Protein AF-A0A1I6HJ28-F1 (afdb_monomer)

Radius of gyration: 23.09 Å; Cα contacts (8 Å, |Δi|>4): 835; chains: 1; bounding box: 60×38×89 Å

InterPro domains:
  IPR000209 Peptidase S8/S53 domain [PF00082] (4-120)
  IPR000209 Peptidase S8/S53 domain [PF00082] (253-333)
  IPR015500 Peptidase S8, subtilisin-related [PR00723] (108-121)
  IPR015500 Peptidase S8, subtilisin-related [PR00723] (315-331)
  IPR023828 Peptidase S8, subtilisin, Ser-active site [PS00138] (316-326)
  IPR034045 CspA-like domain [cd07478] (4-335)
  IPR036852 Peptidase S8/S53 domain superfamily [G3DSA:3.40.50.200] (2-343)
  IPR036852 Peptidase S8/S53 domain superfamily [SSF52743] (4-334)
  IPR050131 Subtilisin-like serine protease [PTHR43806] (4-332)

Organism: NCBI:txid37658

Solvent-accessible surface area (backbone atoms only — not comparable to full-atom values): 18268 Å² total; per-residue (Å²): 109,67,63,59,41,25,32,48,17,38,16,30,20,64,12,73,96,50,84,47,77,56,44,17,65,26,43,84,55,86,84,89,86,79,87,75,53,69,96,56,88,84,60,75,57,54,70,66,57,54,52,52,46,51,51,51,50,53,53,50,26,60,74,68,73,43,76,40,54,41,68,38,66,60,60,35,48,84,70,77,47,48,53,38,50,73,67,21,46,50,49,39,56,52,42,72,46,79,65,41,46,44,24,20,10,9,26,65,41,23,65,56,25,41,29,33,63,53,64,47,40,73,88,45,71,32,79,47,48,29,35,38,31,78,80,36,54,63,48,51,40,42,37,37,31,53,59,83,39,39,58,34,40,32,46,29,43,59,89,69,43,62,65,52,84,44,66,96,56,90,57,84,44,79,41,76,41,80,50,21,32,36,41,36,38,61,50,71,61,48,102,61,34,68,50,20,43,37,37,39,37,44,36,37,30,90,93,44,78,30,34,68,48,40,55,31,35,43,35,40,41,52,72,46,57,82,78,27,51,36,39,35,32,36,71,48,87,85,75,63,56,92,64,39,25,38,76,71,44,39,54,54,53,25,46,12,41,56,31,40,18,80,64,42,48,11,16,15,18,22,27,75,88,74,77,41,75,34,66,37,25,13,25,26,39,28,70,75,62,50,84,35,47,73,46,68,32,58,10,52,68,44,67,20,34,31,65,94,58,66,69,43,68,46,67,36,11,43,52,6,17,19,45,55,22,12,49,49,41,51,51,47,56,55,60,62,50,65,73,71,73,79,84,72,94,71,88,80,135

Secondary structure (DSSP, 8-state):
-HHHHHHHHHHH---GGGTTTT--SSTTS-------S-SSTTPPPPHHHHHHHHHHHHHHHHHTT--EEEEE---BS-S-SSS-SHHHHHHHHHTTSSSEEEEEE--S-TTTT-EEEEE--SSS-EEEEEEE-TT---EEEEEEEETT-EEEEEEE-TTS-B---B---SSEEEEEETTEEEEEEEPPPBTTB-EEEEEEEEEE-TT-SSPPPEEEEEEEEEEE-SS-EEEEEPPPTTSS-TT-EESS--SSS-PPBTTT-TTSEEEEEEETTTTEEPTTS-----TT-----SEEEE-SSEEEE-TTSSEEEE-SHHHHHHHHHHHHHHHHHHHHHTTSSSS------

Sequence (349 aa):
MKYGTHVAGIAAGNGRSSDGVYRGVAPKSDLLIVKLGSSISGSFPKTTQLMSAIDYAIRTAAWLNQPLAINISFGNNYGAHANNSLLEQYINDVSNIWKTSICIGSGNNGSLGYHASGIVNKNTNTIV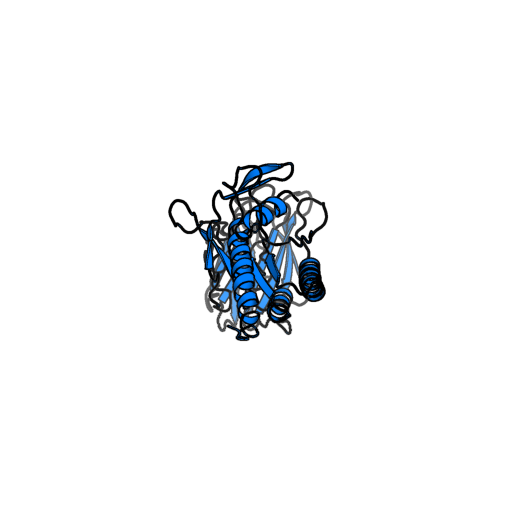EFSVSEAEANLNLQIWKNFFDDFDIIVRAPGLTRSGTITKVAGKQQFIIEGTELLIYYGEPTPYSVDQEIYIEFIPSGANRYIASGVWVLEFIPKDIVVGNYDIWFPTSGVLNSSTRFLRPSVETTLTIPSTAAKAITVGAYNGRNDSLAVFSGRGYTKNGMVKPDIVAPGVEIMSTSSGGGYTMKSGTSMATPFVTGAAALLMEWGDGVFLMTSGDSASK

pLDDT: mean 91.26, std 12.85, range [33.38, 98.81]

Structure (mmCIF, N/CA/C/O backbone):
data_AF-A0A1I6HJ28-F1
#
_entry.id   AF-A0A1I6HJ28-F1
#
loop_
_atom_site.group_PDB
_atom_site.id
_atom_site.type_symbol
_atom_site.label_atom_id
_atom_site.label_alt_id
_atom_site.label_comp_id
_atom_site.label_asym_id
_atom_site.label_entity_id
_atom_site.label_seq_id
_atom_site.pdbx_PDB_ins_code
_atom_site.Cartn_x
_atom_site.Cartn_y
_atom_site.Cartn_z
_atom_site.occupancy
_atom_site.B_iso_or_equiv
_atom_site.auth_seq_id
_atom_site.auth_comp_id
_atom_site.auth_asym_id
_atom_site.auth_atom_id
_atom_site.pdbx_PDB_model_num
ATOM 1 N N . MET A 1 1 ? 14.883 12.857 -4.720 1.00 53.59 1 MET A N 1
ATOM 2 C CA . MET A 1 1 ? 15.665 12.289 -5.846 1.00 53.59 1 MET A CA 1
ATOM 3 C C . MET A 1 1 ? 16.477 11.045 -5.480 1.00 53.59 1 MET A C 1
ATOM 5 O O . MET A 1 1 ? 16.602 10.196 -6.344 1.00 53.59 1 MET A O 1
ATOM 9 N N . LYS A 1 2 ? 16.946 10.855 -4.231 1.00 69.56 2 LYS A N 1
ATOM 10 C CA . LYS A 1 2 ? 17.763 9.681 -3.835 1.00 69.56 2 LYS A CA 1
ATOM 11 C C . LYS A 1 2 ? 17.139 8.298 -4.122 1.00 69.56 2 LYS A C 1
ATOM 13 O O . LYS A 1 2 ? 17.878 7.342 -4.309 1.00 69.56 2 LYS A O 1
ATOM 18 N N . TYR A 1 3 ? 15.808 8.188 -4.135 1.00 83.62 3 TYR A N 1
ATOM 19 C CA . TYR A 1 3 ? 15.101 6.922 -4.372 1.00 83.62 3 TYR A CA 1
ATOM 20 C C . TYR A 1 3 ? 14.905 6.617 -5.866 1.00 83.62 3 TYR A C 1
ATOM 22 O O . TYR A 1 3 ? 15.207 5.518 -6.313 1.00 83.62 3 TYR A O 1
ATOM 30 N N . GLY A 1 4 ? 14.479 7.615 -6.652 1.00 91.50 4 GLY A N 1
ATOM 31 C CA . GLY A 1 4 ? 14.201 7.453 -8.084 1.00 91.50 4 GLY A CA 1
ATOM 32 C C . GLY A 1 4 ? 15.433 7.118 -8.928 1.00 91.50 4 GLY A C 1
ATOM 33 O O . GLY A 1 4 ? 15.317 6.331 -9.857 1.00 91.50 4 GLY A O 1
ATOM 34 N N . THR A 1 5 ? 16.616 7.643 -8.580 1.00 95.12 5 THR A N 1
ATOM 35 C CA . THR A 1 5 ? 17.870 7.289 -9.273 1.00 95.12 5 THR A CA 1
ATOM 36 C C . THR A 1 5 ? 18.146 5.789 -9.193 1.00 95.12 5 THR A C 1
ATOM 38 O O . THR A 1 5 ? 18.386 5.168 -10.221 1.00 95.12 5 THR A O 1
ATOM 41 N N . HIS A 1 6 ? 18.028 5.206 -7.996 1.00 96.75 6 HIS A N 1
ATOM 42 C CA . HIS A 1 6 ? 18.274 3.780 -7.761 1.00 96.75 6 HIS A CA 1
ATOM 43 C C . HIS A 1 6 ? 17.289 2.897 -8.533 1.00 96.75 6 HIS A C 1
ATOM 45 O O . HIS A 1 6 ? 17.708 1.969 -9.220 1.00 96.75 6 HIS A O 1
ATOM 51 N N . VAL A 1 7 ? 16.000 3.255 -8.510 1.00 97.38 7 VAL A N 1
ATOM 52 C CA . VAL A 1 7 ? 14.939 2.579 -9.277 1.00 97.38 7 VAL A CA 1
ATOM 53 C C . VAL A 1 7 ? 15.220 2.626 -10.783 1.00 97.38 7 VAL A C 1
ATOM 55 O O . VAL A 1 7 ? 15.213 1.587 -11.439 1.00 97.38 7 VAL A O 1
ATOM 58 N N . ALA A 1 8 ? 15.530 3.806 -11.329 1.00 97.25 8 ALA A N 1
ATOM 59 C CA . ALA A 1 8 ? 15.840 3.967 -12.750 1.00 97.25 8 ALA A CA 1
ATOM 60 C C . ALA A 1 8 ? 17.092 3.179 -13.168 1.00 97.25 8 ALA A C 1
ATOM 62 O O . ALA A 1 8 ? 17.135 2.625 -14.262 1.00 97.25 8 ALA A O 1
ATOM 63 N N . GLY A 1 9 ? 18.095 3.082 -12.288 1.00 97.69 9 GLY A N 1
ATOM 64 C CA . GLY A 1 9 ? 19.289 2.275 -12.528 1.00 97.69 9 GLY A CA 1
ATOM 65 C C . GLY A 1 9 ? 18.997 0.779 -12.672 1.00 97.69 9 GLY A C 1
ATOM 66 O O . GLY A 1 9 ? 19.581 0.148 -13.547 1.00 97.69 9 GLY A O 1
ATOM 67 N N . ILE A 1 10 ? 18.061 0.230 -11.886 1.00 98.44 10 ILE A N 1
ATOM 68 C CA . ILE A 1 10 ? 17.663 -1.186 -11.986 1.00 98.44 10 ILE A CA 1
ATOM 69 C C . ILE A 1 10 ? 16.959 -1.436 -13.322 1.00 98.44 10 ILE A C 1
ATOM 71 O O . ILE A 1 10 ? 17.253 -2.413 -14.006 1.00 98.44 10 ILE A O 1
ATOM 75 N N . ALA A 1 11 ? 16.057 -0.534 -13.714 1.00 98.38 11 ALA A N 1
ATOM 76 C CA . ALA A 1 11 ? 15.313 -0.677 -14.958 1.00 98.38 11 ALA A CA 1
ATOM 77 C C . ALA A 1 11 ? 16.209 -0.497 -16.193 1.00 98.38 11 ALA A C 1
ATOM 79 O O . ALA A 1 11 ? 16.148 -1.327 -17.090 1.00 98.38 11 ALA A O 1
ATOM 80 N N . ALA A 1 12 ? 17.048 0.546 -16.238 1.00 98.12 12 ALA A N 1
ATOM 81 C CA . ALA A 1 12 ? 17.689 1.003 -17.479 1.00 98.12 12 ALA A CA 1
ATOM 82 C C . ALA A 1 12 ? 19.132 1.526 -17.321 1.00 98.12 12 ALA A C 1
ATOM 84 O O . ALA A 1 12 ? 19.670 2.187 -18.210 1.00 98.12 12 ALA A O 1
ATOM 85 N N . GLY A 1 13 ? 19.803 1.273 -16.195 1.00 97.31 13 GLY A N 1
ATOM 86 C CA . GLY A 1 13 ? 21.184 1.714 -16.000 1.00 97.31 13 GLY A CA 1
ATOM 87 C C . GLY A 1 13 ? 22.145 1.078 -17.013 1.00 97.31 13 GLY A C 1
ATOM 88 O O . GLY A 1 13 ? 22.243 -0.140 -17.106 1.00 97.31 13 GLY A O 1
ATOM 89 N N . ASN A 1 14 ? 22.938 1.875 -17.731 1.00 96.06 14 ASN A N 1
ATOM 90 C CA . ASN A 1 14 ? 23.881 1.340 -18.727 1.00 96.06 14 ASN A CA 1
ATOM 91 C C . ASN A 1 14 ? 25.087 0.575 -18.125 1.00 96.06 14 ASN A C 1
ATOM 93 O O . ASN A 1 14 ? 25.828 -0.088 -18.851 1.00 96.06 14 ASN A O 1
ATOM 97 N N . GLY A 1 15 ? 25.302 0.662 -16.807 1.00 95.88 15 GLY A N 1
ATOM 98 C CA . GLY A 1 15 ? 26.364 -0.050 -16.089 1.00 95.88 15 GLY A CA 1
ATOM 99 C C . GLY A 1 15 ? 27.780 0.517 -16.273 1.00 95.88 15 GLY A C 1
ATOM 100 O O . GLY A 1 15 ? 28.729 -0.095 -15.790 1.00 95.88 15 GLY A O 1
ATOM 101 N N . ARG A 1 16 ? 27.953 1.673 -16.933 1.00 94.88 16 ARG A N 1
ATOM 102 C CA . ARG A 1 16 ? 29.275 2.206 -17.330 1.00 94.88 16 ARG A CA 1
ATOM 103 C C . ARG A 1 16 ? 30.250 2.395 -16.165 1.00 94.88 16 ARG A C 1
ATOM 105 O O . ARG A 1 16 ? 31.432 2.141 -16.326 1.00 94.88 16 ARG A O 1
ATOM 112 N N . SER A 1 17 ? 29.772 2.822 -14.998 1.00 93.25 17 SER A N 1
ATOM 113 C CA . SER A 1 17 ? 30.616 3.051 -13.812 1.00 93.25 17 SER A CA 1
ATOM 114 C C . SER A 1 17 ? 31.009 1.770 -13.065 1.00 93.25 17 SER A C 1
ATOM 116 O O . SER A 1 17 ? 31.610 1.856 -12.000 1.00 93.25 17 SER A O 1
ATOM 118 N N . SER A 1 18 ? 30.626 0.600 -13.578 1.00 94.75 18 SER A N 1
ATOM 119 C CA . SER A 1 18 ? 30.931 -0.716 -13.000 1.00 94.75 18 SER A CA 1
ATOM 120 C C . SER A 1 18 ? 31.394 -1.717 -14.060 1.00 94.75 18 SER A C 1
ATOM 122 O O . SER A 1 18 ? 31.224 -2.915 -13.869 1.00 94.75 18 SER A O 1
ATOM 124 N N . ASP A 1 19 ? 31.871 -1.241 -15.216 1.00 94.38 19 ASP A N 1
ATOM 125 C CA . ASP A 1 19 ? 32.252 -2.084 -16.360 1.00 94.38 19 ASP A CA 1
ATOM 126 C C . ASP A 1 19 ? 31.161 -3.094 -16.774 1.00 94.38 19 ASP A C 1
ATOM 128 O O . ASP A 1 19 ? 31.424 -4.189 -17.263 1.00 94.38 19 ASP A O 1
ATOM 132 N N . GLY A 1 20 ? 29.893 -2.709 -16.589 1.00 93.56 20 GLY A N 1
ATOM 133 C CA . GLY A 1 20 ? 28.726 -3.521 -16.928 1.00 93.56 20 GLY A CA 1
ATOM 134 C C . GLY A 1 20 ? 28.236 -4.474 -15.835 1.00 93.56 20 GLY A C 1
ATOM 135 O O . GLY A 1 20 ? 27.190 -5.081 -16.044 1.00 93.56 20 GLY A O 1
ATOM 136 N N . VAL A 1 21 ? 28.907 -4.573 -14.681 1.00 95.75 21 VAL A N 1
ATOM 137 C CA . VAL A 1 21 ? 28.509 -5.468 -13.574 1.00 95.75 21 VAL A CA 1
ATOM 138 C C . VAL A 1 21 ? 27.118 -5.122 -13.031 1.00 95.75 21 VAL A C 1
ATOM 140 O O . VAL A 1 21 ? 26.288 -6.005 -12.844 1.00 95.75 21 VAL A O 1
ATOM 143 N N . TYR A 1 22 ? 26.834 -3.836 -12.815 1.00 96.06 22 TYR A N 1
ATOM 144 C CA . TYR A 1 22 ? 25.550 -3.351 -12.289 1.00 96.06 22 TYR A CA 1
ATOM 145 C C . TYR A 1 22 ? 24.709 -2.692 -13.387 1.00 96.06 22 TYR A C 1
ATOM 147 O O . TYR A 1 22 ? 24.247 -1.552 -13.259 1.00 96.06 22 TYR A O 1
ATOM 155 N N . ARG A 1 23 ? 24.587 -3.384 -14.520 1.00 97.50 23 ARG A N 1
ATOM 156 C CA . ARG A 1 23 ? 23.730 -2.979 -15.635 1.00 97.50 23 ARG A CA 1
ATOM 157 C C . ARG A 1 23 ? 22.261 -3.265 -15.297 1.00 97.50 23 ARG A C 1
ATOM 159 O O . ARG A 1 23 ? 21.946 -4.314 -14.747 1.00 97.50 23 ARG A O 1
ATOM 166 N N . GLY A 1 24 ? 21.382 -2.325 -15.629 1.00 97.94 24 GLY A N 1
ATOM 167 C CA . GLY A 1 24 ? 19.937 -2.493 -15.528 1.00 97.94 24 GLY A CA 1
ATOM 168 C C . GLY A 1 24 ? 19.389 -3.443 -16.591 1.00 97.94 24 GLY A C 1
ATOM 169 O O . GLY A 1 24 ? 20.101 -3.843 -17.513 1.00 97.94 24 GLY A O 1
ATOM 170 N N . VAL A 1 25 ? 18.111 -3.793 -16.469 1.00 98.38 25 VAL A N 1
ATOM 171 C CA . VAL A 1 25 ? 17.467 -4.813 -17.313 1.00 98.38 25 VAL A CA 1
ATOM 172 C C . VAL A 1 25 ? 17.356 -4.377 -18.779 1.00 98.38 25 VAL A C 1
ATOM 174 O O . VAL A 1 25 ? 17.725 -5.137 -19.669 1.00 98.38 25 VAL A O 1
ATOM 177 N N . ALA A 1 26 ? 16.917 -3.145 -19.035 1.00 98.12 26 ALA A N 1
ATOM 178 C CA . ALA A 1 26 ? 16.766 -2.538 -20.358 1.00 98.12 26 ALA A CA 1
ATOM 179 C C . ALA A 1 26 ? 17.769 -1.376 -20.543 1.00 98.12 26 ALA A C 1
ATOM 181 O O . ALA A 1 26 ? 17.396 -0.209 -20.603 1.00 98.12 26 ALA A O 1
ATOM 182 N N . PRO A 1 27 ? 19.081 -1.647 -20.634 1.00 97.56 27 PRO A N 1
ATOM 183 C CA . PRO A 1 27 ? 20.145 -0.633 -20.562 1.00 97.56 27 PRO A CA 1
ATOM 184 C C . PRO A 1 27 ? 20.183 0.354 -21.740 1.00 97.56 27 PRO A C 1
ATOM 186 O O . PRO A 1 27 ? 20.959 1.309 -21.707 1.00 97.56 27 PRO A O 1
ATOM 189 N N . LYS A 1 28 ? 19.421 0.077 -22.804 1.00 96.50 28 LYS A N 1
ATOM 190 C CA . LYS A 1 28 ? 19.315 0.902 -24.013 1.00 96.50 28 LYS A CA 1
ATOM 191 C C . LYS A 1 28 ? 17.974 1.637 -24.121 1.00 96.50 28 LYS A C 1
ATOM 193 O O . LYS A 1 28 ? 17.783 2.347 -25.099 1.00 96.50 28 LYS A O 1
ATOM 198 N N . SER A 1 29 ? 17.055 1.460 -23.168 1.00 96.94 29 SER A N 1
ATOM 199 C CA . SER A 1 29 ? 15.769 2.158 -23.201 1.00 96.94 29 SER A CA 1
ATOM 200 C C . SER A 1 29 ? 15.933 3.632 -22.838 1.00 96.94 29 SER A C 1
ATOM 202 O O . SER A 1 29 ? 16.677 3.963 -21.909 1.00 96.94 29 SER A O 1
ATOM 204 N N . ASP A 1 30 ? 15.162 4.496 -23.489 1.00 97.06 30 ASP A N 1
ATOM 205 C CA . ASP A 1 30 ? 15.000 5.881 -23.058 1.00 97.06 30 ASP A CA 1
ATOM 206 C C . ASP A 1 30 ? 14.294 5.957 -21.692 1.00 97.06 30 ASP A C 1
ATOM 208 O O . ASP A 1 30 ? 13.491 5.096 -21.326 1.00 97.06 30 ASP A O 1
ATOM 212 N N . LEU A 1 31 ? 14.590 7.004 -20.916 1.00 97.00 31 LEU A N 1
ATOM 213 C CA . LEU A 1 31 ? 13.996 7.233 -19.597 1.00 97.00 31 LEU A CA 1
ATOM 214 C C . LEU A 1 31 ? 13.124 8.491 -19.597 1.00 97.00 31 LEU A C 1
ATOM 216 O O . LEU A 1 31 ? 13.627 9.601 -19.765 1.00 97.00 31 LEU A O 1
ATOM 220 N N . LEU A 1 32 ? 11.838 8.328 -19.280 1.00 97.25 32 LEU A N 1
ATOM 221 C CA . LEU A 1 32 ? 10.928 9.427 -18.955 1.00 97.25 32 LEU A CA 1
ATOM 222 C C . LEU A 1 32 ? 10.732 9.508 -17.433 1.00 97.25 32 LEU A C 1
ATOM 224 O O . LEU A 1 32 ? 10.122 8.630 -16.826 1.00 97.25 32 LEU A O 1
ATOM 228 N N . ILE A 1 33 ? 11.257 10.560 -16.797 1.00 95.69 33 ILE A N 1
ATOM 229 C CA . ILE A 1 33 ? 11.227 10.723 -15.335 1.00 95.69 33 ILE A CA 1
ATOM 230 C C . ILE A 1 33 ? 10.221 11.799 -14.934 1.00 95.69 33 ILE A C 1
ATOM 232 O O . ILE A 1 33 ? 10.415 12.978 -15.223 1.00 95.69 33 ILE A O 1
ATOM 236 N N . VAL A 1 34 ? 9.198 11.411 -14.169 1.00 94.00 34 VAL A N 1
ATOM 237 C CA . VAL A 1 34 ? 8.230 12.343 -13.575 1.00 94.00 34 VAL A CA 1
ATOM 238 C C . VAL A 1 34 ? 8.440 12.408 -12.063 1.00 94.00 34 VAL A C 1
ATOM 240 O O . VAL A 1 34 ? 8.298 11.416 -11.350 1.00 94.00 34 VAL A O 1
ATOM 243 N N . LYS A 1 35 ? 8.807 13.586 -11.547 1.00 90.25 35 LYS A N 1
ATOM 244 C CA . LYS A 1 35 ? 8.994 13.807 -10.106 1.00 90.25 35 LYS A CA 1
ATOM 245 C C . LYS A 1 35 ? 7.659 14.182 -9.459 1.00 90.25 35 LYS A C 1
ATOM 247 O O . LYS A 1 35 ? 7.087 15.213 -9.795 1.00 90.25 35 LYS A O 1
ATOM 252 N N . LEU A 1 36 ? 7.221 13.389 -8.483 1.00 85.12 36 LEU A N 1
ATOM 253 C CA . LEU A 1 36 ? 6.009 13.645 -7.698 1.00 85.12 36 LEU A CA 1
ATOM 254 C C . LEU A 1 36 ? 6.328 14.268 -6.328 1.00 85.12 36 LEU A C 1
ATOM 256 O O . LEU A 1 36 ? 7.435 14.097 -5.811 1.00 85.12 36 LEU A O 1
ATOM 260 N N . GLY A 1 37 ? 5.339 14.943 -5.729 1.00 73.12 37 GLY A N 1
ATOM 261 C CA . GLY A 1 37 ? 5.432 15.554 -4.397 1.00 73.12 37 GLY A CA 1
ATOM 262 C C . GLY A 1 37 ? 6.215 16.875 -4.341 1.00 73.12 37 GLY A C 1
ATOM 263 O O . GLY A 1 37 ? 6.920 17.258 -5.278 1.00 73.12 37 GLY A O 1
ATOM 264 N N . SER A 1 38 ? 6.085 17.595 -3.222 1.00 58.78 38 SER A N 1
ATOM 265 C CA . SER A 1 38 ? 6.914 18.768 -2.920 1.00 58.78 38 SER A CA 1
ATOM 266 C C . SER A 1 38 ? 8.239 18.336 -2.274 1.00 58.78 38 SER A C 1
ATOM 268 O O . SER A 1 38 ? 8.370 17.235 -1.748 1.00 58.78 38 SER A O 1
ATOM 270 N N . SER A 1 39 ? 9.257 19.198 -2.303 1.00 48.16 39 SER A N 1
ATOM 271 C CA . SER A 1 39 ? 10.568 18.943 -1.675 1.00 48.16 39 SER A CA 1
ATOM 272 C C . SER A 1 39 ? 10.526 18.886 -0.135 1.00 48.16 39 SER A C 1
ATOM 274 O O . SER A 1 39 ? 11.582 18.794 0.488 1.00 48.16 39 SER A O 1
ATOM 276 N N . ILE A 1 40 ? 9.341 18.983 0.475 1.00 44.09 40 ILE A N 1
ATOM 277 C CA . ILE A 1 40 ? 9.147 18.991 1.924 1.00 44.09 40 ILE A CA 1
ATOM 278 C C . ILE A 1 40 ? 9.173 17.540 2.413 1.00 44.09 40 ILE A C 1
ATOM 280 O O . ILE A 1 40 ? 8.408 16.692 1.953 1.00 44.09 40 ILE A O 1
ATOM 284 N N . SER A 1 41 ? 10.096 17.248 3.327 1.00 45.47 41 SER A N 1
ATOM 285 C CA . SER A 1 41 ? 10.282 15.929 3.930 1.00 45.47 41 SER A CA 1
ATOM 286 C C . SER A 1 41 ? 8.979 15.402 4.538 1.00 45.47 41 SER A C 1
ATOM 288 O O . SER A 1 41 ? 8.385 16.071 5.378 1.00 45.47 41 SER A O 1
ATOM 290 N N . GLY A 1 42 ? 8.563 14.198 4.138 1.00 49.38 42 GLY A N 1
ATOM 291 C CA . GLY A 1 42 ? 7.450 13.469 4.759 1.00 49.38 42 GLY A CA 1
ATOM 292 C C . GLY A 1 42 ? 6.082 13.620 4.086 1.00 49.38 42 GLY A C 1
ATOM 293 O O . GLY A 1 42 ? 5.147 12.940 4.493 1.00 49.38 42 GLY A O 1
ATOM 294 N N . SER A 1 43 ? 5.934 14.448 3.043 1.00 53.75 43 SER A N 1
ATOM 295 C CA . SER A 1 43 ? 4.662 14.541 2.311 1.00 53.75 43 SER A CA 1
ATOM 296 C C . SER A 1 43 ? 4.562 13.458 1.232 1.00 53.75 43 SER A C 1
ATOM 298 O O . SER A 1 43 ? 5.363 13.417 0.295 1.00 53.75 43 SER A O 1
ATOM 300 N N . PHE A 1 44 ? 3.566 12.581 1.358 1.00 62.59 44 PHE A N 1
ATOM 301 C CA . PHE A 1 44 ? 3.212 11.632 0.307 1.00 62.59 44 PHE A CA 1
ATOM 302 C C . PHE A 1 44 ? 2.646 12.366 -0.921 1.00 62.59 44 PHE A C 1
ATOM 304 O O . PHE A 1 44 ? 1.847 13.293 -0.755 1.00 62.59 44 PHE A O 1
ATOM 311 N N . PRO A 1 45 ? 3.023 11.971 -2.156 1.00 71.31 45 PRO A N 1
ATOM 312 C CA . PRO A 1 45 ? 2.413 12.528 -3.355 1.00 71.31 45 PRO A CA 1
ATOM 313 C C . PRO A 1 45 ? 0.896 12.378 -3.324 1.00 71.31 45 PRO A C 1
ATOM 315 O O . PRO A 1 45 ? 0.374 11.320 -2.970 1.00 71.31 45 PRO A O 1
ATOM 318 N N . LYS A 1 46 ? 0.185 13.428 -3.739 1.00 82.25 46 LYS A N 1
ATOM 319 C CA . LYS A 1 46 ? -1.271 13.352 -3.879 1.00 82.25 46 LYS A CA 1
ATOM 320 C C . LYS A 1 46 ? -1.619 12.365 -4.993 1.00 82.25 46 LYS A C 1
ATOM 322 O O . LYS A 1 46 ? -0.944 12.335 -6.023 1.00 82.25 46 LYS A O 1
ATOM 327 N N . THR A 1 47 ? -2.710 11.623 -4.825 1.00 87.38 47 THR A N 1
ATOM 328 C CA . THR A 1 47 ? -3.238 10.707 -5.852 1.00 87.38 47 THR A CA 1
ATOM 329 C C . THR A 1 47 ? -3.464 11.422 -7.186 1.00 87.38 47 THR A C 1
ATOM 331 O O . THR A 1 47 ? -3.111 10.890 -8.234 1.00 87.38 47 THR A O 1
ATOM 334 N N . THR A 1 48 ? -3.913 12.679 -7.151 1.00 89.81 48 THR A N 1
ATOM 335 C CA . THR A 1 48 ? -4.070 13.526 -8.343 1.00 89.81 48 THR A CA 1
ATOM 336 C C . THR A 1 48 ? -2.759 13.775 -9.088 1.00 89.81 48 THR A C 1
ATOM 338 O O . THR A 1 48 ? -2.745 13.730 -10.312 1.00 89.81 48 THR A O 1
ATOM 341 N N . GLN A 1 49 ? -1.638 13.974 -8.383 1.00 91.38 49 GLN A N 1
ATOM 342 C CA . GLN A 1 49 ? -0.329 14.137 -9.028 1.00 91.38 49 GLN A CA 1
ATOM 343 C C . GLN A 1 49 ? 0.118 12.852 -9.723 1.00 91.38 49 GLN A C 1
ATOM 345 O O . GLN A 1 49 ? 0.707 12.920 -10.798 1.00 91.38 49 GLN A O 1
ATOM 350 N N . LEU A 1 50 ? -0.164 11.692 -9.122 1.00 93.25 50 LEU A N 1
ATOM 351 C CA . LEU A 1 50 ? 0.133 10.401 -9.736 1.00 93.25 50 LEU A CA 1
ATOM 352 C C . LEU A 1 50 ? -0.704 10.186 -11.004 1.00 93.25 50 LEU A C 1
ATOM 354 O O . LEU A 1 50 ? -0.142 9.829 -12.034 1.00 93.25 50 LEU A O 1
ATOM 358 N N . MET A 1 51 ? -2.009 10.472 -10.961 1.00 95.31 51 MET A N 1
ATOM 359 C CA . MET A 1 51 ? -2.881 10.391 -12.141 1.00 95.31 51 MET A CA 1
ATOM 360 C C . MET A 1 51 ? -2.388 11.314 -13.264 1.00 95.31 51 MET A C 1
ATOM 362 O O . MET A 1 51 ? -2.202 10.866 -14.390 1.00 95.31 51 MET A O 1
ATOM 366 N N . SER A 1 52 ? -2.080 12.581 -12.960 1.00 96.12 52 SER A N 1
ATOM 367 C CA . SER A 1 52 ? -1.542 13.518 -13.956 1.00 96.12 52 SER A CA 1
ATOM 368 C C . SER A 1 52 ? -0.189 13.080 -14.525 1.00 96.12 52 SER A C 1
ATOM 370 O O . SER A 1 52 ? 0.090 13.318 -15.696 1.00 96.12 52 SER A O 1
ATOM 372 N N . ALA A 1 53 ? 0.659 12.436 -13.721 1.00 96.25 53 ALA A N 1
ATOM 373 C CA . ALA A 1 53 ? 1.943 11.921 -14.182 1.00 96.25 53 ALA A CA 1
ATOM 374 C C . ALA A 1 53 ? 1.800 10.733 -15.136 1.00 96.25 53 ALA A C 1
ATOM 376 O O . ALA A 1 53 ? 2.540 10.652 -16.114 1.00 96.25 53 ALA A O 1
ATOM 377 N N . ILE A 1 54 ? 0.850 9.835 -14.862 1.00 97.56 54 ILE A N 1
ATOM 378 C CA . ILE A 1 54 ? 0.532 8.710 -15.745 1.00 97.56 54 ILE A CA 1
ATOM 379 C C . ILE A 1 54 ? -0.029 9.236 -17.073 1.00 97.56 54 ILE A C 1
ATOM 381 O O . ILE A 1 54 ? 0.475 8.848 -18.125 1.00 97.56 54 ILE A O 1
ATOM 385 N N . ASP A 1 55 ? -0.986 10.172 -17.036 1.00 97.62 55 ASP A N 1
ATOM 386 C CA . ASP A 1 55 ? -1.525 10.823 -18.243 1.00 97.62 55 ASP A CA 1
ATOM 387 C C . ASP A 1 55 ? -0.410 11.470 -19.079 1.00 97.62 55 ASP A C 1
ATOM 389 O O . ASP A 1 55 ? -0.283 11.195 -20.274 1.00 97.62 55 ASP A O 1
ATOM 393 N N . TYR A 1 56 ? 0.451 12.269 -18.441 1.00 98.06 56 TYR A N 1
ATOM 394 C CA . TYR A 1 56 ? 1.590 12.901 -19.103 1.00 98.06 56 TYR A CA 1
ATOM 395 C C . TYR A 1 56 ? 2.522 11.872 -19.754 1.00 98.06 56 TYR A C 1
ATOM 397 O O . TYR A 1 56 ? 2.927 12.056 -20.905 1.00 98.06 56 TYR A O 1
ATOM 405 N N . ALA A 1 57 ? 2.848 10.784 -19.051 1.00 98.12 57 ALA A N 1
ATOM 406 C CA . ALA A 1 57 ? 3.746 9.756 -19.562 1.00 98.12 57 ALA A CA 1
ATOM 407 C C . ALA A 1 57 ? 3.164 9.045 -20.790 1.00 98.12 57 ALA A C 1
ATOM 409 O O . ALA A 1 57 ? 3.847 8.929 -21.808 1.00 98.12 57 ALA A O 1
ATOM 410 N N . ILE A 1 58 ? 1.892 8.642 -20.725 1.00 98.06 58 ILE A N 1
ATOM 411 C CA . ILE A 1 58 ? 1.195 7.967 -21.829 1.00 98.06 58 ILE A CA 1
ATOM 412 C C . ILE A 1 58 ? 1.099 8.887 -23.049 1.00 98.06 58 ILE A C 1
ATOM 414 O O . ILE A 1 58 ? 1.445 8.475 -24.156 1.00 98.06 58 ILE A O 1
ATOM 418 N N . ARG A 1 59 ? 0.701 10.154 -22.865 1.00 98.00 59 ARG A N 1
ATOM 419 C CA . ARG A 1 59 ? 0.626 11.131 -23.966 1.00 98.00 59 ARG A CA 1
ATOM 420 C C . ARG A 1 59 ? 1.986 11.403 -24.597 1.00 98.00 59 ARG A C 1
ATOM 422 O O . ARG A 1 59 ? 2.073 11.509 -25.817 1.00 98.00 59 ARG A O 1
ATOM 429 N N . THR A 1 60 ? 3.034 11.505 -23.783 1.00 98.06 60 THR A N 1
ATOM 430 C CA . THR A 1 60 ? 4.402 11.729 -24.271 1.00 98.06 60 THR A CA 1
ATOM 431 C C . THR A 1 60 ? 4.881 10.540 -25.099 1.00 98.06 60 THR A C 1
ATOM 433 O O . THR A 1 60 ? 5.387 10.735 -26.198 1.00 98.06 60 THR A O 1
ATOM 436 N N . ALA A 1 61 ? 4.666 9.313 -24.621 1.00 96.81 61 ALA A N 1
ATOM 437 C CA . ALA A 1 61 ? 5.036 8.103 -25.350 1.00 96.81 61 ALA A CA 1
ATOM 438 C C . ALA A 1 61 ? 4.270 7.953 -26.674 1.00 96.81 61 ALA A C 1
ATOM 440 O O . ALA A 1 61 ? 4.868 7.633 -27.699 1.00 96.81 61 ALA A O 1
ATOM 441 N N . ALA A 1 62 ? 2.969 8.258 -26.675 1.00 96.19 62 ALA A N 1
ATOM 442 C CA . ALA A 1 62 ? 2.163 8.279 -27.892 1.00 96.19 62 ALA A CA 1
ATOM 443 C C . ALA A 1 62 ? 2.654 9.342 -28.890 1.00 96.19 62 ALA A C 1
ATOM 445 O O . ALA A 1 62 ? 2.759 9.062 -30.080 1.00 96.19 62 ALA A O 1
ATOM 446 N N . TRP A 1 63 ? 3.010 10.540 -28.412 1.00 97.00 63 TRP A N 1
ATOM 447 C CA . TRP A 1 63 ? 3.569 11.603 -29.253 1.00 97.00 63 TRP A CA 1
ATOM 448 C C . TRP A 1 63 ? 4.934 11.229 -29.852 1.00 97.00 63 TRP A C 1
ATOM 450 O O . TRP A 1 63 ? 5.196 11.536 -31.013 1.00 97.00 63 TRP A O 1
ATOM 460 N N . LEU A 1 64 ? 5.775 10.525 -29.090 1.00 96.00 64 LEU A N 1
ATOM 461 C CA . LEU A 1 64 ? 7.066 10.001 -29.549 1.00 96.00 64 LEU A CA 1
ATOM 462 C C . LEU A 1 64 ? 6.946 8.724 -30.395 1.00 96.00 64 LEU A C 1
ATOM 464 O O . LEU A 1 64 ? 7.951 8.262 -30.931 1.00 96.00 64 LEU A O 1
ATOM 468 N N . ASN A 1 65 ? 5.745 8.149 -30.521 1.00 94.69 65 ASN A N 1
ATOM 469 C CA . ASN A 1 65 ? 5.500 6.853 -31.155 1.00 94.69 65 ASN A CA 1
ATOM 470 C C . ASN A 1 65 ? 6.358 5.712 -30.559 1.00 94.69 65 ASN A C 1
ATOM 472 O O . ASN A 1 65 ? 6.868 4.859 -31.282 1.00 94.69 65 ASN A O 1
ATOM 476 N N . GLN A 1 66 ? 6.519 5.694 -29.233 1.00 94.38 66 GLN A N 1
ATOM 477 C CA . GLN A 1 66 ? 7.300 4.684 -28.510 1.00 94.38 66 GLN A CA 1
ATOM 478 C C . GLN A 1 66 ? 6.404 3.894 -27.537 1.00 94.38 66 GLN A C 1
ATOM 480 O O . GLN A 1 66 ? 5.578 4.501 -26.850 1.00 94.38 66 GLN A O 1
ATOM 485 N N . PRO A 1 67 ? 6.533 2.555 -27.436 1.00 96.50 67 PRO A N 1
ATOM 486 C CA . PRO A 1 67 ? 5.920 1.784 -26.352 1.00 96.50 67 PRO A CA 1
ATOM 487 C C . PRO A 1 67 ? 6.372 2.271 -24.968 1.00 96.50 67 PRO A C 1
ATOM 489 O O . PRO A 1 67 ? 7.476 2.795 -24.819 1.00 96.50 67 PRO A O 1
ATOM 492 N N . LEU A 1 68 ? 5.530 2.096 -23.945 1.00 97.56 68 LEU A N 1
ATOM 493 C CA . LEU A 1 68 ? 5.773 2.643 -22.608 1.00 97.56 68 LEU A CA 1
ATOM 494 C C . LEU A 1 68 ? 5.600 1.601 -21.501 1.00 97.56 68 LEU A C 1
ATOM 496 O O . LEU A 1 68 ? 4.488 1.157 -21.220 1.00 97.56 68 LEU A O 1
ATOM 500 N N . ALA A 1 69 ? 6.685 1.312 -20.782 1.00 98.19 69 ALA A N 1
ATOM 501 C CA . ALA A 1 69 ? 6.650 0.597 -19.509 1.00 98.19 69 ALA A CA 1
ATOM 502 C C . ALA A 1 69 ? 6.742 1.596 -18.337 1.00 98.19 69 ALA A C 1
ATOM 504 O O . ALA A 1 69 ? 7.755 2.270 -18.153 1.00 98.19 69 ALA A O 1
ATOM 505 N N . ILE A 1 70 ? 5.678 1.708 -17.541 1.00 98.44 70 ILE A N 1
ATOM 506 C CA . ILE A 1 70 ? 5.583 2.617 -16.392 1.00 98.44 70 ILE A CA 1
ATOM 507 C C . ILE A 1 70 ? 5.950 1.863 -15.113 1.00 98.44 70 ILE A C 1
ATOM 509 O O . ILE A 1 70 ? 5.305 0.878 -14.767 1.00 98.44 70 ILE A O 1
ATOM 513 N N . ASN A 1 71 ? 6.929 2.372 -14.362 1.00 98.44 71 ASN A N 1
ATOM 514 C CA . ASN A 1 71 ? 7.256 1.888 -13.020 1.00 98.44 71 ASN A CA 1
ATOM 515 C C . ASN A 1 71 ? 6.645 2.798 -11.941 1.00 98.44 71 ASN A C 1
ATOM 517 O O . ASN A 1 71 ? 7.050 3.956 -11.805 1.00 98.44 71 ASN A O 1
ATOM 521 N N . ILE A 1 72 ? 5.792 2.249 -11.077 1.00 96.56 72 ILE A N 1
ATOM 522 C CA . ILE A 1 72 ? 5.251 2.922 -9.889 1.00 96.56 72 ILE A CA 1
ATOM 523 C C . ILE A 1 72 ? 5.778 2.226 -8.624 1.00 96.56 72 ILE A C 1
ATOM 525 O O . ILE A 1 72 ? 5.183 1.296 -8.084 1.00 96.56 72 ILE A O 1
ATOM 529 N N . SER A 1 73 ? 6.911 2.712 -8.116 1.00 91.19 73 SER A N 1
ATOM 530 C CA . SER A 1 73 ? 7.521 2.252 -6.856 1.00 91.19 73 SER A CA 1
ATOM 531 C C . SER A 1 73 ? 7.022 3.074 -5.658 1.00 91.19 73 SER A C 1
ATOM 533 O O . SER A 1 73 ? 7.812 3.688 -4.936 1.00 91.19 73 SER A O 1
ATOM 535 N N . PHE A 1 74 ? 5.701 3.161 -5.498 1.00 85.75 74 PHE A N 1
ATOM 536 C CA . PHE A 1 74 ? 5.030 3.945 -4.459 1.00 85.75 74 PHE A CA 1
ATOM 537 C C . PHE A 1 74 ? 3.641 3.365 -4.154 1.00 85.75 74 PHE A C 1
ATOM 539 O O . PHE A 1 74 ? 2.954 2.909 -5.063 1.00 85.75 74 PHE A O 1
ATOM 546 N N . GLY A 1 75 ? 3.212 3.442 -2.892 1.00 87.56 75 GLY A N 1
ATOM 547 C CA . GLY A 1 75 ? 1.832 3.187 -2.495 1.00 87.56 75 GLY A CA 1
ATOM 548 C C . GLY A 1 75 ? 1.553 3.597 -1.049 1.00 87.56 75 GLY A C 1
ATOM 549 O O . GLY A 1 75 ? 2.473 3.960 -0.312 1.00 87.56 75 GLY A O 1
ATOM 550 N N . ASN A 1 76 ? 0.282 3.560 -0.659 1.00 88.12 76 ASN A N 1
ATOM 551 C CA . ASN A 1 76 ? -0.193 3.861 0.691 1.00 88.12 76 ASN A CA 1
ATOM 552 C C . ASN A 1 76 ? -1.339 2.911 1.112 1.00 88.12 76 ASN A C 1
ATOM 554 O O . ASN A 1 76 ? -1.762 2.072 0.321 1.00 88.12 76 ASN A O 1
ATOM 558 N N . ASN A 1 77 ? -1.842 3.046 2.343 1.00 90.44 77 ASN A N 1
ATOM 559 C CA . ASN A 1 77 ? -2.953 2.241 2.871 1.00 90.44 77 ASN A CA 1
ATOM 560 C C . ASN A 1 77 ? -4.298 2.993 2.900 1.00 90.44 77 ASN A C 1
ATOM 562 O O . ASN A 1 77 ? -5.207 2.571 3.607 1.00 90.44 77 ASN A O 1
ATOM 566 N N . TYR A 1 78 ? -4.419 4.130 2.212 1.00 88.50 78 TYR A N 1
ATOM 567 C CA . TYR A 1 78 ? -5.644 4.930 2.196 1.00 88.50 78 TYR A CA 1
ATOM 568 C C . TYR A 1 78 ? -6.614 4.422 1.131 1.00 88.50 78 TYR A C 1
ATOM 570 O O . TYR A 1 78 ? -6.377 4.603 -0.065 1.00 88.50 78 TYR A O 1
ATOM 578 N N . GLY A 1 79 ? -7.703 3.798 1.579 1.00 90.06 79 GLY A N 1
ATOM 579 C CA . GLY A 1 79 ? -8.713 3.158 0.738 1.00 90.06 79 GLY A CA 1
ATOM 580 C C . GLY A 1 79 ? -9.015 1.714 1.146 1.00 90.06 79 GLY A C 1
ATOM 581 O O . GLY A 1 79 ? -8.389 1.162 2.044 1.00 90.06 79 GLY A O 1
ATOM 582 N N . ALA A 1 80 ? -9.976 1.096 0.455 1.00 91.81 80 ALA A N 1
ATOM 583 C CA . ALA A 1 80 ? -10.516 -0.224 0.798 1.00 91.81 80 ALA A CA 1
ATOM 584 C C . ALA A 1 80 ? -9.651 -1.416 0.353 1.00 91.81 80 ALA A C 1
ATOM 586 O O . ALA A 1 80 ? -9.978 -2.553 0.680 1.00 91.81 80 ALA A O 1
ATOM 587 N N . HIS A 1 81 ? -8.597 -1.179 -0.440 1.00 94.94 81 HIS A N 1
ATOM 588 C CA . HIS A 1 81 ? -7.746 -2.223 -1.042 1.00 94.94 81 HIS A CA 1
ATOM 589 C C . HIS A 1 81 ? -8.530 -3.232 -1.888 1.00 94.94 81 HIS A C 1
ATOM 591 O O . HIS A 1 81 ? -8.200 -4.415 -1.924 1.00 94.94 81 HIS A O 1
ATOM 597 N N . ALA A 1 82 ? -9.589 -2.770 -2.555 1.00 92.94 82 ALA A 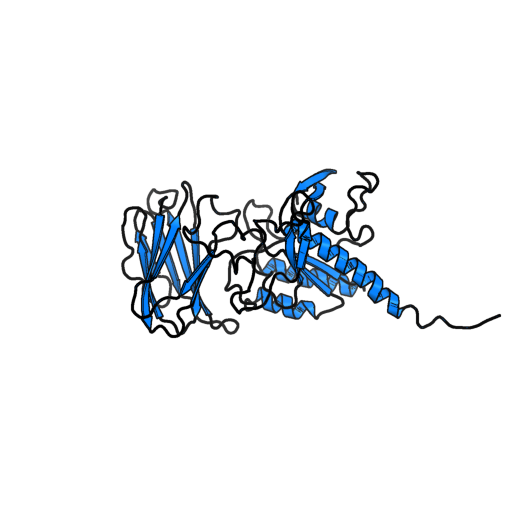N 1
ATOM 598 C CA . ALA A 1 82 ? -10.581 -3.612 -3.219 1.00 92.94 82 ALA A CA 1
ATOM 599 C C . ALA A 1 82 ? -10.710 -3.343 -4.731 1.00 92.94 82 ALA A C 1
ATOM 601 O O . ALA A 1 82 ? -11.746 -3.673 -5.311 1.00 92.94 82 ALA A O 1
ATOM 602 N N . ASN A 1 83 ? -9.698 -2.748 -5.384 1.00 92.62 83 ASN A N 1
ATOM 603 C CA . ASN A 1 83 ? -9.745 -2.380 -6.808 1.00 92.62 83 ASN A CA 1
ATOM 604 C C . ASN A 1 83 ? -10.931 -1.456 -7.145 1.00 92.62 83 ASN A C 1
ATOM 606 O O . ASN A 1 83 ? -11.623 -1.635 -8.145 1.00 92.62 83 ASN A O 1
ATOM 610 N N . ASN A 1 84 ? -11.229 -0.506 -6.263 1.00 90.50 84 ASN A N 1
ATOM 611 C CA . ASN A 1 84 ? -12.466 0.267 -6.341 1.00 90.50 84 ASN A CA 1
ATOM 612 C C . ASN A 1 84 ? -12.302 1.749 -5.979 1.00 90.50 84 ASN A C 1
ATOM 614 O O . ASN A 1 84 ? -13.268 2.508 -6.040 1.00 90.50 84 ASN A O 1
ATOM 618 N N . SER A 1 85 ? -11.085 2.201 -5.660 1.00 90.69 85 SER A N 1
ATOM 619 C CA . SER A 1 85 ? -10.801 3.632 -5.572 1.00 90.69 85 SER A CA 1
ATOM 620 C C . SER A 1 85 ? -10.725 4.268 -6.962 1.00 90.69 85 SER A C 1
ATOM 622 O O . SER A 1 85 ? -10.372 3.624 -7.953 1.00 90.69 85 SER A O 1
ATOM 624 N N . LEU A 1 86 ? -10.973 5.579 -7.030 1.00 91.75 86 LEU A N 1
ATOM 625 C CA . LEU A 1 86 ? -10.844 6.354 -8.269 1.00 91.75 86 LEU A CA 1
ATOM 626 C C . LEU A 1 86 ? -9.452 6.208 -8.911 1.00 91.75 86 LEU A C 1
ATOM 628 O O . LEU A 1 86 ? -9.342 6.164 -10.132 1.00 91.75 86 LEU A O 1
ATOM 632 N N . LEU A 1 87 ? -8.394 6.120 -8.098 1.00 93.44 87 LEU A N 1
ATOM 633 C CA . LEU A 1 87 ? -7.025 5.951 -8.585 1.00 93.44 87 LEU A CA 1
ATOM 634 C C . LEU A 1 87 ? -6.819 4.577 -9.238 1.00 93.44 87 LEU A C 1
ATOM 636 O O . LEU A 1 87 ? -6.218 4.501 -10.306 1.00 93.44 87 LEU A O 1
ATOM 640 N N . GLU A 1 88 ? -7.299 3.502 -8.609 1.00 95.06 88 GLU A N 1
ATOM 641 C CA . GLU A 1 88 ? -7.190 2.145 -9.161 1.00 95.06 88 GLU A CA 1
ATOM 642 C C . GLU A 1 88 ? -7.995 2.011 -10.453 1.00 95.06 88 GLU A C 1
ATOM 644 O O . GLU A 1 88 ? -7.479 1.489 -11.437 1.00 95.06 88 GLU A O 1
ATOM 649 N N . GLN A 1 89 ? -9.217 2.551 -10.480 1.00 94.56 89 GLN A N 1
ATOM 650 C CA . GLN A 1 89 ? -10.060 2.546 -11.677 1.00 94.56 89 GLN A CA 1
ATOM 651 C C . GLN A 1 89 ? -9.438 3.359 -12.811 1.00 94.56 89 GLN A C 1
ATOM 653 O O . GLN A 1 89 ? -9.363 2.881 -13.938 1.00 94.56 89 GLN A O 1
ATOM 658 N N . TYR A 1 90 ? -8.879 4.529 -12.502 1.00 96.12 90 TYR A N 1
ATOM 659 C CA . TYR A 1 90 ? -8.121 5.307 -13.473 1.00 96.12 90 TYR A CA 1
ATOM 660 C C . TYR A 1 90 ? -6.932 4.520 -14.044 1.00 96.12 90 TYR A C 1
ATOM 662 O O . TYR A 1 90 ? -6.749 4.498 -15.257 1.00 96.12 90 TYR A O 1
ATOM 670 N N . ILE A 1 91 ? -6.147 3.842 -13.196 1.00 97.31 91 ILE A N 1
ATOM 671 C CA . ILE A 1 91 ? -5.037 2.985 -13.645 1.00 97.31 91 ILE A CA 1
ATOM 672 C C . ILE A 1 91 ? -5.556 1.855 -14.535 1.00 97.31 91 ILE A C 1
ATOM 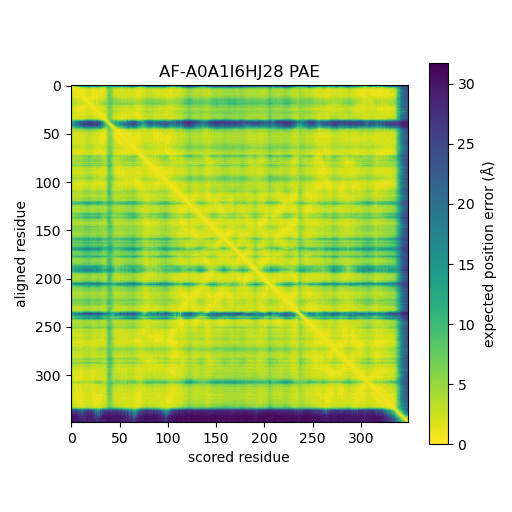674 O O . ILE A 1 91 ? -4.978 1.600 -15.589 1.00 97.31 91 ILE A O 1
ATOM 678 N N . ASN A 1 92 ? -6.667 1.218 -14.158 1.00 96.81 92 ASN A N 1
ATOM 679 C CA . ASN A 1 92 ? -7.283 0.173 -14.966 1.00 96.81 92 ASN A CA 1
ATOM 680 C C . ASN A 1 92 ? -7.657 0.679 -16.363 1.00 96.81 92 ASN A C 1
ATOM 682 O O . ASN A 1 92 ? -7.386 -0.006 -17.352 1.00 96.81 92 ASN A O 1
ATOM 686 N N . ASP A 1 93 ? -8.247 1.867 -16.455 1.00 96.50 93 ASP A N 1
ATOM 687 C CA . ASP A 1 93 ? -8.675 2.454 -17.721 1.00 96.50 93 ASP A CA 1
ATOM 688 C C . ASP A 1 93 ? -7.478 2.801 -18.608 1.00 96.50 93 ASP A C 1
ATOM 690 O O . ASP A 1 93 ? -7.406 2.347 -19.756 1.00 96.50 93 ASP A O 1
ATOM 694 N N . VAL A 1 94 ? -6.498 3.532 -18.066 1.00 96.62 94 VAL A N 1
ATOM 695 C CA . VAL A 1 94 ? -5.334 3.996 -18.835 1.00 96.62 94 VAL A CA 1
ATOM 696 C C . VAL A 1 94 ? -4.357 2.882 -19.199 1.00 96.62 94 VAL A C 1
ATOM 698 O O . VAL A 1 94 ? -3.652 3.021 -20.193 1.00 96.62 94 VAL A O 1
ATOM 701 N N . SER A 1 95 ? -4.367 1.743 -18.495 1.00 95.50 95 SER A N 1
ATOM 702 C CA . SER A 1 95 ? -3.641 0.538 -18.925 1.00 95.50 95 SER A CA 1
ATOM 703 C C . SER A 1 95 ? -4.091 0.011 -20.297 1.00 95.50 95 SER A C 1
ATOM 705 O O . SER A 1 95 ? -3.370 -0.778 -20.894 1.00 95.50 95 SER A O 1
ATOM 707 N N . ASN A 1 96 ? -5.260 0.419 -20.815 1.00 94.56 96 ASN A N 1
ATOM 708 C CA . ASN A 1 96 ? -5.727 0.044 -22.163 1.00 94.56 96 ASN A CA 1
ATOM 709 C C . ASN A 1 96 ? -5.464 1.130 -23.217 1.00 94.56 96 ASN A C 1
ATOM 711 O O . ASN A 1 96 ? -5.898 0.993 -24.360 1.00 94.56 96 ASN A O 1
ATOM 715 N N . ILE A 1 97 ? -4.819 2.235 -22.839 1.00 94.88 97 ILE A N 1
ATOM 716 C CA . ILE A 1 97 ? -4.500 3.336 -23.744 1.00 94.88 97 ILE A CA 1
ATOM 717 C C . ILE A 1 97 ? -3.063 3.159 -24.223 1.00 94.88 97 ILE A C 1
ATOM 719 O O . ILE A 1 97 ? -2.158 2.988 -23.413 1.00 94.88 97 ILE A O 1
ATOM 723 N N . TRP A 1 98 ? -2.855 3.280 -25.539 1.00 94.56 98 TRP A N 1
ATOM 724 C CA . TRP A 1 98 ? -1.545 3.136 -26.184 1.00 94.56 98 TRP A CA 1
ATOM 725 C C . TRP A 1 98 ? -0.892 1.754 -25.944 1.00 94.56 98 TRP A C 1
ATOM 727 O O . TRP A 1 98 ? -1.513 0.815 -25.452 1.00 94.56 98 TRP A O 1
ATOM 737 N N . LYS A 1 99 ? 0.370 1.598 -26.356 1.00 95.31 99 LYS A N 1
ATOM 738 C CA . LYS A 1 99 ? 1.214 0.424 -26.104 1.00 95.31 99 LYS A CA 1
ATOM 739 C C . LYS A 1 99 ? 1.823 0.519 -24.696 1.00 95.31 99 LYS A C 1
ATOM 741 O O . LYS A 1 99 ? 3.033 0.713 -24.557 1.00 95.31 99 LYS A O 1
ATOM 746 N N . THR A 1 100 ? 0.981 0.457 -23.664 1.00 96.06 100 THR A N 1
ATOM 747 C CA . THR A 1 100 ? 1.372 0.727 -22.271 1.00 96.06 100 THR A CA 1
ATOM 748 C C . THR A 1 100 ? 1.335 -0.523 -21.390 1.00 96.06 100 THR A C 1
ATOM 750 O O . THR A 1 100 ? 0.398 -1.310 -21.442 1.00 96.06 100 THR A O 1
ATOM 753 N N . SER A 1 101 ? 2.347 -0.682 -20.532 1.00 97.44 101 SER A N 1
ATOM 754 C CA . SER A 1 101 ? 2.351 -1.630 -19.409 1.00 97.44 101 SER A CA 1
ATOM 755 C C . SER A 1 101 ? 2.696 -0.895 -18.122 1.00 97.44 101 SER A C 1
ATOM 757 O O . SER A 1 101 ? 3.632 -0.097 -18.098 1.00 97.44 101 SER A O 1
ATOM 759 N N . ILE A 1 102 ? 1.947 -1.147 -17.049 1.00 98.50 102 ILE A N 1
ATOM 760 C CA . ILE A 1 102 ? 2.116 -0.469 -15.759 1.00 98.50 102 ILE A CA 1
ATOM 761 C C . ILE A 1 102 ? 2.512 -1.501 -14.708 1.00 98.50 102 ILE A C 1
ATOM 763 O O . ILE A 1 102 ? 1.755 -2.425 -14.429 1.00 98.50 102 ILE A O 1
ATOM 767 N N . CYS A 1 103 ? 3.688 -1.324 -14.111 1.00 98.62 103 CYS A N 1
ATOM 768 C CA . CYS A 1 103 ? 4.219 -2.154 -13.035 1.00 98.62 103 CYS A CA 1
ATOM 769 C C . CYS A 1 103 ? 4.176 -1.384 -11.710 1.00 98.62 103 CYS A C 1
ATOM 771 O O . CYS A 1 103 ? 4.676 -0.260 -11.628 1.00 98.62 103 CYS A O 1
ATOM 773 N N . ILE A 1 104 ? 3.614 -1.982 -10.659 1.00 98.44 104 ILE A N 1
ATOM 774 C CA . ILE A 1 104 ? 3.406 -1.340 -9.355 1.00 98.44 104 ILE A CA 1
ATOM 775 C C . ILE A 1 104 ? 3.979 -2.228 -8.253 1.00 98.44 104 ILE A C 1
ATOM 777 O O . ILE A 1 104 ? 3.735 -3.430 -8.221 1.00 98.44 104 ILE A O 1
ATOM 781 N N . GLY A 1 105 ? 4.760 -1.664 -7.335 1.00 97.81 105 GLY A N 1
ATOM 782 C CA . GLY A 1 105 ? 5.275 -2.424 -6.191 1.00 97.81 105 GLY A CA 1
ATOM 783 C C . GLY A 1 105 ? 4.173 -2.772 -5.195 1.00 97.81 105 GLY A C 1
ATOM 784 O O . GLY A 1 105 ? 3.358 -1.912 -4.877 1.00 97.81 105 GLY A O 1
ATOM 785 N N . SER A 1 106 ? 4.181 -3.992 -4.653 1.00 97.12 106 SER A N 1
ATOM 786 C CA . SER A 1 106 ? 3.136 -4.457 -3.725 1.00 97.12 106 SER A CA 1
ATOM 787 C C . SER A 1 106 ? 3.135 -3.756 -2.359 1.00 97.12 106 SER A C 1
ATOM 789 O O . SER A 1 106 ? 2.178 -3.880 -1.603 1.00 97.12 106 SER A O 1
ATOM 791 N N . GLY A 1 107 ? 4.195 -3.013 -2.033 1.00 94.56 107 GLY A N 1
ATOM 792 C CA . GLY A 1 107 ? 4.353 -2.307 -0.765 1.00 94.56 107 GLY A CA 1
ATOM 793 C C . GLY A 1 107 ? 5.191 -3.089 0.246 1.00 94.56 107 GLY A C 1
ATOM 794 O O . GLY A 1 107 ? 5.450 -4.278 0.086 1.00 94.56 107 GLY A O 1
ATOM 795 N N . ASN A 1 108 ? 5.640 -2.403 1.299 1.00 94.06 108 ASN A N 1
ATOM 796 C CA . ASN A 1 108 ? 6.565 -2.962 2.295 1.00 94.06 108 ASN A CA 1
ATOM 797 C C . ASN A 1 108 ? 5.889 -3.225 3.657 1.00 94.06 108 ASN A C 1
ATOM 799 O O . ASN A 1 108 ? 6.555 -3.207 4.692 1.00 94.06 108 ASN A O 1
ATOM 803 N N . ASN A 1 109 ? 4.567 -3.425 3.669 1.00 92.12 109 ASN A N 1
ATOM 804 C CA . ASN A 1 109 ? 3.774 -3.522 4.898 1.00 92.12 109 ASN A CA 1
ATOM 805 C C . ASN A 1 109 ? 3.599 -4.960 5.416 1.00 92.12 109 ASN A C 1
ATOM 807 O O . ASN A 1 109 ? 3.032 -5.140 6.494 1.00 92.12 109 ASN A O 1
ATOM 811 N N . GLY A 1 110 ? 4.112 -5.973 4.704 1.00 93.62 110 GLY A N 1
ATOM 812 C CA . GLY A 1 110 ? 3.824 -7.393 4.957 1.00 93.62 110 GLY A CA 1
ATOM 813 C C . GLY A 1 110 ? 4.210 -7.914 6.345 1.00 93.62 110 GLY A C 1
ATOM 814 O O . GLY A 1 110 ? 3.680 -8.927 6.792 1.00 93.62 110 GLY A O 1
ATOM 815 N N . SER A 1 111 ? 5.103 -7.220 7.054 1.00 92.38 111 SER A N 1
ATOM 816 C CA . SER A 1 111 ? 5.548 -7.592 8.403 1.00 92.38 111 SER A CA 1
ATOM 817 C C . SER A 1 111 ? 5.461 -6.468 9.430 1.00 92.38 111 SER A C 1
ATOM 819 O O . SER A 1 111 ? 5.988 -6.611 10.532 1.00 92.38 111 SER A O 1
ATOM 821 N N . LEU A 1 112 ? 4.853 -5.332 9.081 1.00 91.75 112 LEU A N 1
ATOM 822 C CA . LEU A 1 112 ? 4.821 -4.162 9.967 1.00 91.75 112 LEU A CA 1
ATOM 823 C C . LEU A 1 112 ? 3.725 -4.254 11.034 1.00 91.75 112 LEU A C 1
ATOM 825 O O . LEU A 1 112 ? 3.764 -3.535 12.026 1.00 91.75 112 LEU A O 1
ATOM 829 N N . GLY A 1 113 ? 2.756 -5.153 10.848 1.00 94.75 113 GLY A N 1
ATOM 830 C CA . GLY A 1 113 ? 1.585 -5.248 11.715 1.00 94.75 113 GLY A CA 1
ATOM 831 C C . GLY A 1 113 ? 0.636 -4.060 11.553 1.00 94.75 113 GLY A C 1
ATOM 832 O O . GLY A 1 113 ? 0.007 -3.632 12.516 1.00 94.75 113 GLY A O 1
ATOM 833 N N . TYR A 1 114 ? 0.574 -3.502 10.340 1.00 94.88 114 TYR A N 1
ATOM 834 C CA . TYR A 1 114 ? -0.218 -2.313 10.015 1.00 94.88 114 TYR A CA 1
ATOM 835 C C . TYR A 1 114 ? -1.637 -2.625 9.537 1.00 94.88 114 TYR A C 1
ATOM 837 O O . TYR A 1 114 ? -2.388 -1.707 9.222 1.00 94.88 114 TYR A O 1
ATOM 845 N N . HIS A 1 115 ? -2.001 -3.904 9.486 1.00 97.00 115 HIS A N 1
ATOM 846 C CA . HIS A 1 115 ? -3.326 -4.373 9.110 1.00 97.00 115 HIS A CA 1
ATOM 847 C C . HIS A 1 115 ? -3.838 -5.385 10.132 1.00 97.00 115 HIS A C 1
ATOM 849 O O . HIS A 1 115 ? -3.070 -6.199 10.652 1.00 97.00 115 HIS A O 1
ATOM 855 N N . ALA A 1 116 ? -5.132 -5.321 10.414 1.00 97.75 116 ALA A N 1
ATOM 856 C CA . ALA A 1 116 ? -5.870 -6.342 11.136 1.00 97.75 116 ALA A CA 1
ATOM 857 C C . ALA A 1 116 ? -7.219 -6.553 10.450 1.00 97.75 116 ALA A C 1
ATOM 859 O O . ALA A 1 116 ? -7.888 -5.593 10.081 1.00 97.75 116 ALA A O 1
ATOM 860 N N . SER A 1 117 ? -7.633 -7.806 10.322 1.00 97.62 117 SER A N 1
ATOM 861 C CA . SER A 1 117 ? -8.936 -8.189 9.782 1.00 97.62 117 SER A CA 1
ATOM 862 C C . SER A 1 117 ? -9.622 -9.183 10.711 1.00 97.62 117 SER A C 1
ATOM 864 O O . SER A 1 117 ? -8.978 -9.817 11.554 1.00 97.62 117 SER A O 1
ATOM 866 N N . GLY A 1 118 ? -10.937 -9.311 10.584 1.00 97.25 118 GLY A N 1
ATOM 867 C CA . GLY A 1 118 ? -11.704 -10.251 11.387 1.00 97.25 118 GLY A CA 1
ATOM 868 C C . GLY A 1 118 ? -13.188 -10.241 11.059 1.00 97.25 118 GLY A C 1
ATOM 869 O O . GLY A 1 118 ? -13.614 -9.681 10.052 1.00 97.25 118 GLY A O 1
ATOM 870 N N . ILE A 1 119 ? -13.969 -10.880 11.930 1.00 97.75 119 ILE A N 1
ATOM 871 C CA . ILE A 1 119 ? -15.428 -10.955 11.835 1.00 97.75 119 ILE A CA 1
ATOM 872 C C . ILE A 1 119 ? -16.023 -10.421 13.136 1.00 97.75 119 ILE A C 1
ATOM 874 O O . ILE A 1 119 ? -15.720 -10.931 14.217 1.00 97.75 119 ILE A O 1
ATOM 878 N N . VAL A 1 120 ? -16.888 -9.414 13.027 1.00 97.94 120 VAL A N 1
ATOM 879 C CA . VAL A 1 120 ? -17.768 -8.995 14.116 1.00 97.94 120 VAL A CA 1
ATOM 880 C C . VAL A 1 120 ? -18.842 -10.060 14.294 1.00 97.94 120 VAL A C 1
ATOM 882 O O . VAL A 1 120 ? -19.601 -10.359 13.377 1.00 97.94 120 VAL A O 1
ATOM 885 N N . ASN A 1 121 ? -18.906 -10.660 15.477 1.00 95.25 121 ASN A N 1
ATOM 886 C CA . ASN A 1 121 ? -19.896 -11.687 15.788 1.00 95.25 121 ASN A CA 1
ATOM 887 C C . ASN A 1 121 ? -21.222 -11.053 16.223 1.00 95.25 121 ASN A C 1
ATOM 889 O O . ASN A 1 121 ? -21.221 -10.055 16.929 1.00 95.25 121 ASN A O 1
ATOM 893 N N . LYS A 1 122 ? -22.359 -11.681 15.894 1.00 94.62 122 LYS A N 1
ATOM 894 C CA . LYS A 1 122 ? -23.709 -11.183 16.240 1.00 94.62 122 LYS A CA 1
ATOM 895 C C . LYS A 1 122 ? -23.965 -11.002 17.739 1.00 94.62 122 LYS A C 1
ATOM 897 O O . LYS A 1 122 ? -24.723 -10.125 18.126 1.00 94.62 122 LYS A O 1
ATOM 902 N N . ASN A 1 123 ? -23.363 -11.851 18.570 1.00 93.69 123 ASN A N 1
ATOM 903 C CA . ASN A 1 123 ? -23.737 -11.986 19.983 1.00 93.69 123 ASN A CA 1
ATOM 904 C C . ASN A 1 123 ? -22.604 -11.636 20.952 1.00 93.69 123 ASN A C 1
ATOM 906 O O . ASN A 1 123 ? -22.790 -11.721 22.164 1.00 93.69 123 ASN A O 1
ATOM 910 N N . THR A 1 124 ? -21.416 -11.314 20.444 1.00 96.38 124 THR A N 1
ATOM 911 C CA . THR A 1 124 ? -20.237 -11.077 21.275 1.00 96.38 124 THR A CA 1
ATOM 912 C C . THR A 1 124 ? -19.465 -9.870 20.781 1.00 96.38 124 THR A C 1
ATOM 914 O O . THR A 1 124 ? -19.269 -9.676 19.580 1.00 96.38 124 THR A O 1
ATOM 917 N N . ASN A 1 125 ? -18.993 -9.067 21.733 1.00 97.31 125 ASN A N 1
ATOM 918 C CA . ASN A 1 125 ? -18.147 -7.929 21.418 1.00 97.31 125 ASN A CA 1
ATOM 919 C C . ASN A 1 125 ? -16.840 -8.424 20.799 1.00 97.31 125 ASN A C 1
ATOM 921 O O . ASN A 1 125 ? -16.226 -9.379 21.281 1.00 97.31 125 ASN A O 1
ATOM 925 N N . THR A 1 126 ? -16.411 -7.754 19.737 1.00 98.25 126 THR A N 1
ATOM 926 C CA . THR A 1 126 ? -15.147 -8.055 19.063 1.00 98.25 126 THR A CA 1
ATOM 927 C C . THR A 1 126 ? -14.093 -7.057 19.510 1.00 98.25 126 THR A C 1
ATOM 929 O O . THR A 1 126 ? -14.363 -5.863 19.589 1.00 98.25 126 THR A O 1
ATOM 932 N N . ILE A 1 127 ? -12.904 -7.552 19.848 1.00 98.06 127 ILE A N 1
ATOM 933 C CA . ILE A 1 127 ? -11.822 -6.755 20.422 1.00 98.06 127 ILE A CA 1
ATOM 934 C C . ILE A 1 127 ? -10.651 -6.712 19.446 1.00 98.06 127 ILE A C 1
ATOM 936 O O . ILE A 1 127 ? -10.144 -7.759 19.042 1.00 98.06 127 ILE A O 1
ATOM 940 N N . VAL A 1 128 ? -10.194 -5.504 19.121 1.00 98.38 128 VAL A N 1
ATOM 941 C CA . VAL A 1 128 ? -8.962 -5.269 18.367 1.00 98.38 128 VAL A CA 1
ATOM 942 C C . VAL A 1 128 ? -8.021 -4.419 19.204 1.00 98.38 128 VAL A C 1
ATOM 944 O O . VAL A 1 128 ? -8.359 -3.307 19.603 1.00 98.38 128 VAL A O 1
ATOM 947 N N . GLU A 1 129 ? -6.827 -4.940 19.458 1.00 98.44 129 GLU A N 1
ATOM 948 C CA . GLU A 1 129 ? -5.810 -4.283 20.277 1.00 98.44 129 GLU A CA 1
ATOM 949 C C . GLU A 1 129 ? -4.652 -3.803 19.406 1.00 98.44 129 GLU A C 1
ATOM 951 O O . GLU A 1 129 ? -4.168 -4.525 18.524 1.00 98.44 129 GLU A O 1
ATOM 956 N N . PHE A 1 130 ? -4.170 -2.598 19.686 1.00 98.00 130 PHE A N 1
ATOM 957 C CA . PHE A 1 130 ? -3.003 -2.033 19.027 1.00 98.00 130 PHE A CA 1
ATOM 958 C C . PHE A 1 130 ? -2.126 -1.278 20.018 1.00 98.00 130 PHE A C 1
ATOM 960 O O . PHE A 1 130 ? -2.612 -0.656 20.959 1.00 98.00 130 PHE A O 1
ATOM 967 N N . SER A 1 131 ? -0.814 -1.347 19.820 1.00 97.00 131 SER A N 1
ATOM 968 C CA . SER A 1 131 ? 0.141 -0.536 20.562 1.00 97.00 131 SER A CA 1
ATOM 969 C C . SER A 1 131 ? 0.349 0.800 19.865 1.00 97.00 131 SER A C 1
ATOM 971 O O . SER A 1 131 ? 0.466 0.854 18.641 1.00 97.00 131 SER A O 1
ATOM 973 N N . VAL A 1 132 ? 0.455 1.862 20.656 1.00 95.88 132 VAL A N 1
ATOM 974 C CA . VAL A 1 132 ? 0.942 3.179 20.239 1.00 95.88 132 VAL A CA 1
ATOM 975 C C . VAL A 1 132 ? 2.275 3.422 20.933 1.00 95.88 132 VAL A C 1
ATOM 977 O O . VAL A 1 132 ? 2.376 3.314 22.157 1.00 95.88 132 VAL A O 1
ATOM 980 N N . SER A 1 133 ? 3.313 3.690 20.142 1.00 93.31 133 SER A N 1
ATOM 981 C CA . SER A 1 133 ? 4.653 3.988 20.647 1.00 93.31 133 SER A CA 1
ATOM 982 C C . SER A 1 133 ? 4.705 5.347 21.351 1.00 93.31 133 SER A C 1
ATOM 984 O O . SER A 1 133 ? 3.849 6.208 21.158 1.00 93.31 133 SER A O 1
ATOM 986 N N . GLU A 1 134 ? 5.748 5.572 22.148 1.00 91.56 134 GLU A N 1
ATOM 987 C CA . GLU A 1 134 ? 6.078 6.920 22.612 1.00 91.56 134 GLU A CA 1
ATOM 988 C C . GLU A 1 134 ? 6.361 7.861 21.433 1.00 91.56 134 GLU A C 1
ATOM 990 O O . GLU A 1 134 ? 6.832 7.432 20.379 1.00 91.56 134 GLU A O 1
ATOM 995 N N . ALA A 1 135 ? 6.117 9.155 21.653 1.00 89.88 135 ALA A N 1
ATOM 996 C CA . ALA A 1 135 ? 6.342 10.229 20.687 1.00 89.88 135 ALA A CA 1
ATOM 997 C C . ALA A 1 135 ? 5.503 10.151 19.391 1.00 89.88 135 ALA A C 1
ATOM 999 O O . ALA A 1 135 ? 5.864 10.763 18.383 1.00 89.88 135 ALA A O 1
ATOM 1000 N N . GLU A 1 136 ? 4.358 9.459 19.411 1.00 90.50 136 GLU A N 1
ATOM 1001 C CA . GLU A 1 136 ? 3.430 9.448 18.278 1.00 90.50 136 GLU A CA 1
ATOM 1002 C C . GLU A 1 136 ? 2.639 10.763 18.218 1.00 90.50 136 GLU A C 1
ATOM 1004 O O . GLU A 1 136 ? 1.798 11.044 19.071 1.00 90.50 136 GLU A O 1
ATOM 1009 N N . ALA A 1 137 ? 2.932 11.608 17.228 1.00 88.06 137 ALA A N 1
ATOM 1010 C CA . ALA A 1 137 ? 2.307 12.927 17.112 1.00 88.06 137 ALA A CA 1
ATOM 1011 C C . ALA A 1 137 ? 0.935 12.892 16.428 1.00 88.06 137 ALA A C 1
ATOM 1013 O O . ALA A 1 137 ? 0.089 13.722 16.731 1.00 88.06 137 ALA A O 1
ATOM 1014 N N . ASN A 1 138 ? 0.730 11.962 15.494 1.00 81.69 138 ASN A N 1
ATOM 1015 C CA . ASN A 1 138 ? -0.523 11.789 14.767 1.00 81.69 138 ASN A CA 1
ATOM 1016 C C . ASN A 1 138 ? -0.709 10.308 14.449 1.00 81.69 138 ASN A C 1
ATOM 1018 O O . ASN A 1 138 ? 0.248 9.630 14.071 1.00 81.69 138 ASN A O 1
ATOM 1022 N N . LEU A 1 139 ? -1.942 9.830 14.551 1.00 91.88 139 LEU A N 1
ATOM 1023 C CA . LEU A 1 139 ? -2.317 8.468 14.209 1.00 91.88 139 LEU A CA 1
ATOM 1024 C C . LEU A 1 139 ? -3.722 8.495 13.633 1.00 91.88 139 LEU A C 1
ATOM 1026 O O . LEU A 1 139 ? -4.595 9.183 14.152 1.00 91.88 139 LEU A O 1
ATOM 1030 N N . ASN A 1 140 ? -3.955 7.725 12.582 1.00 93.75 140 ASN A N 1
ATOM 1031 C CA . ASN A 1 140 ? -5.309 7.435 12.154 1.00 93.75 140 ASN A CA 1
ATOM 1032 C C . ASN A 1 140 ? -5.487 5.942 11.913 1.00 93.75 140 ASN A C 1
ATOM 1034 O O . ASN A 1 140 ? -4.516 5.200 11.756 1.00 93.75 140 ASN A O 1
ATOM 1038 N N . LEU A 1 141 ? -6.743 5.526 11.929 1.00 95.88 141 LEU A N 1
ATOM 1039 C CA . LEU A 1 141 ? -7.193 4.191 11.598 1.00 95.88 141 LEU A CA 1
ATOM 1040 C C . LEU A 1 141 ? -8.332 4.307 10.597 1.00 95.88 141 LEU A C 1
ATOM 1042 O O . LEU A 1 141 ? -9.264 5.085 10.797 1.00 95.88 141 LEU A O 1
ATOM 1046 N N . GLN A 1 142 ? -8.264 3.500 9.546 1.00 95.56 142 GLN A N 1
ATOM 1047 C CA . GLN A 1 142 ? -9.368 3.310 8.614 1.00 95.56 142 GLN A CA 1
ATOM 1048 C C . GLN A 1 142 ? -9.942 1.921 8.833 1.00 95.56 142 GLN A C 1
ATOM 1050 O O . GLN A 1 142 ? -9.248 0.936 8.585 1.00 95.56 142 GLN A O 1
ATOM 1055 N N . ILE A 1 143 ? -11.187 1.848 9.292 1.00 97.25 143 ILE A N 1
ATOM 1056 C CA . ILE A 1 143 ? -11.945 0.603 9.405 1.00 97.25 143 ILE A CA 1
ATOM 1057 C C . ILE A 1 143 ? -12.843 0.504 8.175 1.00 97.25 143 ILE A C 1
ATOM 1059 O O . ILE A 1 143 ? -13.670 1.378 7.935 1.00 97.25 143 ILE A O 1
ATOM 1063 N N . TRP A 1 144 ? -12.707 -0.570 7.414 1.00 96.25 144 TRP A N 1
ATOM 1064 C CA . TRP A 1 144 ? -13.532 -0.867 6.255 1.00 96.25 144 TRP A CA 1
ATOM 1065 C C . TRP A 1 144 ? -14.410 -2.074 6.546 1.00 96.25 144 TRP A C 1
ATOM 1067 O O . TRP A 1 144 ? -13.912 -3.132 6.922 1.00 96.25 144 TRP A O 1
ATOM 1077 N N . LYS A 1 145 ? -15.715 -1.931 6.333 1.00 95.62 145 LYS A N 1
ATOM 1078 C CA . LYS A 1 145 ? -16.717 -2.989 6.538 1.00 95.62 145 LYS A CA 1
ATOM 1079 C C . LYS A 1 145 ? -17.791 -2.927 5.455 1.00 95.62 145 LYS A C 1
ATOM 1081 O O . LYS A 1 145 ? -17.885 -1.925 4.742 1.00 95.62 145 LYS A O 1
ATOM 1086 N N . ASN A 1 146 ? -18.659 -3.933 5.373 1.00 94.50 146 ASN A N 1
ATOM 1087 C CA . ASN A 1 146 ? -19.854 -3.799 4.538 1.00 94.50 146 ASN A CA 1
ATOM 1088 C C . ASN A 1 146 ? -20.755 -2.691 5.085 1.00 94.50 146 ASN A C 1
ATOM 1090 O O . ASN A 1 146 ? -20.919 -2.554 6.299 1.00 94.50 146 ASN A O 1
ATOM 1094 N N . PHE A 1 147 ? -21.383 -1.912 4.208 1.00 93.56 147 PHE A N 1
ATOM 1095 C CA . PHE A 1 147 ? -22.268 -0.828 4.638 1.00 93.56 147 PHE A CA 1
ATOM 1096 C C . PHE A 1 147 ? -23.493 -1.306 5.428 1.00 93.56 147 PHE A C 1
ATOM 1098 O O . PHE A 1 147 ? -23.917 -0.613 6.350 1.00 93.56 147 PHE A O 1
ATOM 1105 N N . PHE A 1 148 ? -24.020 -2.486 5.092 1.00 94.25 148 PHE A N 1
ATOM 1106 C CA . PHE A 1 148 ? -25.203 -3.075 5.724 1.00 94.25 148 PHE A CA 1
ATOM 1107 C C . PHE A 1 148 ? -24.934 -3.729 7.088 1.00 94.25 148 PHE A C 1
ATOM 1109 O O . PHE A 1 148 ? -25.891 -4.045 7.781 1.00 94.25 148 PHE A O 1
ATOM 1116 N N . ASP A 1 149 ? -23.672 -3.949 7.474 1.00 96.31 149 ASP A N 1
ATOM 1117 C CA . ASP A 1 149 ? -23.345 -4.425 8.822 1.00 96.31 149 ASP A CA 1
ATOM 1118 C C . ASP A 1 149 ? -23.342 -3.239 9.793 1.00 96.31 149 ASP A C 1
ATOM 1120 O O . ASP A 1 149 ? -22.693 -2.228 9.523 1.00 96.31 149 ASP A O 1
ATOM 1124 N N . ASP A 1 150 ? -24.013 -3.354 10.933 1.00 95.81 150 ASP A N 1
ATOM 1125 C CA . ASP A 1 150 ? -24.118 -2.298 11.937 1.00 95.81 150 ASP A CA 1
ATOM 1126 C C . ASP A 1 150 ? -23.547 -2.740 13.289 1.00 95.81 150 ASP A C 1
ATOM 1128 O O . ASP A 1 150 ? -23.910 -3.780 13.852 1.00 95.81 150 ASP A O 1
ATOM 1132 N N . PHE A 1 151 ? -22.631 -1.931 13.815 1.00 97.62 151 PHE A N 1
ATOM 1133 C CA . PHE A 1 151 ? -22.041 -2.094 15.136 1.00 97.62 151 PHE A CA 1
ATOM 1134 C C . PHE A 1 151 ? -21.581 -0.745 15.684 1.00 97.62 151 PHE A C 1
ATOM 1136 O O . PHE A 1 151 ? -21.084 0.105 14.944 1.00 97.62 151 PHE A O 1
ATOM 1143 N N . ASP A 1 152 ? -21.692 -0.582 17.000 1.00 97.50 152 ASP A N 1
ATOM 1144 C CA . ASP A 1 152 ? -21.119 0.569 17.695 1.00 97.50 152 ASP A CA 1
ATOM 1145 C C . ASP A 1 152 ? -19.640 0.318 18.009 1.00 97.50 152 ASP A C 1
ATOM 1147 O O . ASP A 1 152 ? -19.186 -0.827 18.099 1.00 97.50 152 ASP A O 1
ATOM 1151 N N . ILE A 1 153 ? -18.891 1.392 18.249 1.00 98.12 153 ILE A N 1
ATOM 1152 C CA . ILE A 1 153 ? -17.475 1.329 18.617 1.00 98.12 153 ILE A CA 1
ATOM 1153 C C . ILE A 1 153 ? -17.281 1.930 20.008 1.00 98.12 153 ILE A C 1
ATOM 1155 O O . ILE A 1 153 ? -17.780 3.009 20.312 1.00 98.12 153 ILE A O 1
ATOM 1159 N N . ILE A 1 154 ? -16.502 1.264 20.854 1.00 98.12 154 ILE A N 1
ATOM 1160 C CA . ILE A 1 154 ? -15.902 1.876 22.040 1.00 98.12 154 ILE A CA 1
ATOM 1161 C C . ILE A 1 154 ? -14.389 1.881 21.859 1.00 98.12 154 ILE A C 1
ATOM 1163 O O . ILE A 1 154 ? -13.781 0.837 21.630 1.00 98.12 154 ILE A O 1
ATOM 1167 N N . VAL A 1 155 ? -13.775 3.051 22.015 1.00 98.19 155 VAL A N 1
ATOM 1168 C CA . VAL A 1 155 ? -12.319 3.191 22.080 1.00 98.19 155 VAL A CA 1
ATOM 1169 C C . VAL A 1 155 ? -11.903 3.240 23.544 1.00 98.19 155 VAL A C 1
ATOM 1171 O O . VAL A 1 155 ? -12.476 3.991 24.339 1.00 98.19 155 VAL A O 1
ATOM 1174 N N . ARG A 1 156 ? -10.915 2.425 23.915 1.00 98.00 156 ARG A N 1
ATOM 1175 C CA . ARG A 1 156 ? -10.317 2.412 25.253 1.00 98.00 156 ARG A CA 1
ATOM 1176 C C . ARG A 1 156 ? -8.858 2.832 25.165 1.00 98.00 156 ARG A C 1
ATOM 1178 O O . ARG A 1 156 ? -8.101 2.254 24.385 1.00 98.00 156 ARG A O 1
ATOM 1185 N N . ALA A 1 157 ? -8.504 3.833 25.959 1.00 97.19 157 ALA A N 1
ATOM 1186 C CA . ALA A 1 157 ? -7.144 4.326 26.104 1.00 97.19 157 ALA A CA 1
ATOM 1187 C C . ALA A 1 157 ? -6.319 3.424 27.055 1.00 97.19 157 ALA A C 1
ATOM 1189 O O . ALA A 1 157 ? -6.914 2.612 27.779 1.00 97.19 157 ALA A O 1
ATOM 1190 N N . PRO A 1 158 ? -4.977 3.539 27.074 1.00 96.75 158 PRO A N 1
ATOM 1191 C CA . PRO A 1 158 ? -4.094 2.674 27.864 1.00 96.75 158 PRO A CA 1
ATOM 1192 C C . PRO A 1 158 ? -4.386 2.669 29.370 1.00 96.75 158 PRO A C 1
ATOM 1194 O O . PRO A 1 158 ? -4.320 1.619 30.007 1.00 96.75 158 PRO A O 1
ATOM 1197 N N . GLY A 1 159 ? -4.791 3.807 29.935 1.00 94.50 159 GLY A N 1
ATOM 1198 C CA . GLY A 1 159 ? -5.248 3.961 31.317 1.00 94.50 159 GLY A CA 1
ATOM 1199 C C . GLY A 1 159 ? -6.683 3.484 31.566 1.00 94.50 159 GLY A C 1
ATOM 1200 O O . GLY A 1 159 ? -7.275 3.838 32.583 1.00 94.50 159 GLY A O 1
ATOM 1201 N N . LEU A 1 160 ? -7.264 2.703 30.647 1.00 89.31 160 LEU A N 1
ATOM 1202 C CA . LEU A 1 160 ? -8.608 2.107 30.707 1.00 89.31 160 LEU A CA 1
ATOM 1203 C C . LEU A 1 160 ? -9.779 3.104 30.623 1.00 89.31 160 LEU A C 1
ATOM 1205 O O . LEU A 1 160 ? -10.940 2.713 30.781 1.00 89.31 160 LEU A O 1
ATOM 1209 N N . THR A 1 161 ? -9.509 4.374 30.308 1.00 95.69 161 THR A N 1
ATOM 1210 C CA . THR A 1 161 ? -10.560 5.365 30.029 1.00 95.69 161 THR A CA 1
ATOM 1211 C C . THR A 1 161 ? -11.273 5.016 28.720 1.00 95.69 161 THR A C 1
ATOM 1213 O O . THR A 1 161 ? -10.628 4.646 27.740 1.00 95.69 161 THR A O 1
ATOM 1216 N N . ARG A 1 162 ? -12.607 5.130 28.682 1.00 96.81 162 ARG A N 1
ATOM 1217 C CA . ARG A 1 162 ? -13.439 4.771 27.516 1.00 96.81 162 ARG A CA 1
ATOM 1218 C C . ARG A 1 162 ? -14.031 6.018 26.862 1.00 96.81 162 ARG A C 1
ATOM 1220 O O . ARG A 1 162 ? -14.429 6.937 27.569 1.00 96.81 162 ARG A O 1
ATOM 1227 N N . SER A 1 163 ? -14.176 6.009 25.537 1.00 95.62 163 SER A N 1
ATOM 1228 C CA . SER A 1 163 ? -14.828 7.083 24.762 1.00 95.62 163 SER A CA 1
ATOM 1229 C C . SER A 1 163 ? -16.329 7.240 25.034 1.00 95.62 163 SER A C 1
ATOM 1231 O O . SER A 1 163 ? -16.934 8.208 24.590 1.00 95.62 163 SER A O 1
ATOM 1233 N N . GLY A 1 164 ? -16.952 6.271 25.711 1.00 93.88 164 GLY A N 1
ATOM 1234 C CA . GLY A 1 164 ? -18.387 6.028 25.574 1.00 93.88 164 GLY A CA 1
ATOM 1235 C C . GLY A 1 164 ? -18.698 5.324 24.249 1.00 93.88 164 GLY A C 1
ATOM 1236 O O . GLY A 1 164 ? -17.786 4.958 23.502 1.00 93.88 164 GLY A O 1
ATOM 1237 N N . THR A 1 165 ? -19.982 5.101 23.985 1.00 95.25 165 THR A N 1
ATOM 1238 C CA . THR A 1 165 ? -20.445 4.402 22.782 1.00 95.25 165 THR A CA 1
ATOM 1239 C C . THR A 1 165 ? -20.480 5.352 21.590 1.00 95.25 165 THR A C 1
ATOM 1241 O O . THR A 1 165 ? -21.270 6.295 21.564 1.00 95.25 165 THR A O 1
ATOM 1244 N N . ILE A 1 166 ? -19.636 5.084 20.599 1.00 95.69 166 ILE A N 1
ATOM 1245 C CA . ILE A 1 166 ? -19.602 5.787 19.319 1.00 95.69 166 ILE A CA 1
ATOM 1246 C C . ILE A 1 166 ? -20.584 5.079 18.392 1.00 95.69 166 ILE A C 1
ATOM 1248 O O . ILE A 1 166 ? -20.376 3.923 18.025 1.00 95.69 166 ILE A O 1
ATOM 1252 N N . THR A 1 167 ? -21.651 5.781 18.029 1.00 94.12 167 THR A N 1
ATOM 1253 C CA . THR A 1 167 ? -22.720 5.270 17.161 1.00 94.12 167 THR A CA 1
ATOM 1254 C C . THR A 1 167 ? -22.586 5.863 15.758 1.00 94.12 167 THR A C 1
ATOM 1256 O O . THR A 1 167 ? -21.887 6.863 15.552 1.00 94.12 167 THR A O 1
ATOM 1259 N N . LYS A 1 168 ? -23.250 5.264 14.768 1.00 91.56 168 LYS A N 1
ATOM 1260 C CA . LYS A 1 168 ? -23.303 5.807 13.406 1.00 91.56 168 LYS A CA 1
ATOM 1261 C C . LYS A 1 168 ? -24.192 7.057 13.368 1.00 91.56 168 LYS A C 1
ATOM 1263 O O . LYS A 1 168 ? -25.415 6.958 13.327 1.00 91.56 168 LYS A O 1
ATOM 1268 N N . VAL A 1 169 ? -23.574 8.239 13.336 1.00 89.31 169 VAL A N 1
ATOM 1269 C CA . VAL A 1 169 ? -24.252 9.521 13.072 1.00 89.31 169 VAL A CA 1
ATOM 1270 C C . VAL A 1 169 ? -23.571 10.275 11.936 1.00 89.31 169 VAL A C 1
ATOM 1272 O O . VAL A 1 169 ? -22.372 10.117 11.703 1.00 89.31 169 VAL A O 1
ATOM 1275 N N . ALA A 1 170 ? -2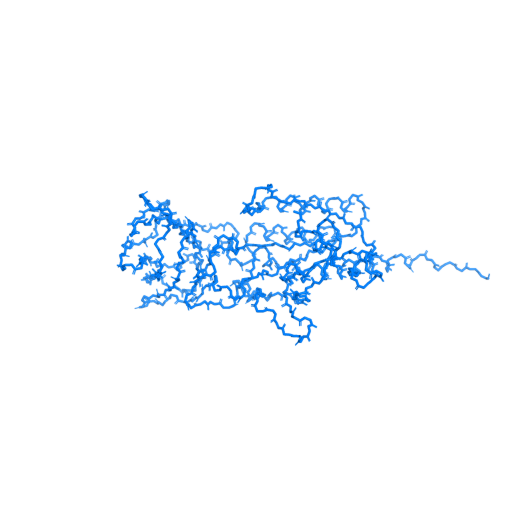4.343 11.101 11.231 1.00 83.94 170 ALA A N 1
ATOM 1276 C CA . ALA A 1 170 ? -23.825 11.934 10.156 1.00 83.94 170 ALA A CA 1
ATOM 1277 C C . ALA A 1 170 ? -22.899 13.036 10.699 1.00 83.94 170 ALA A C 1
ATOM 1279 O O . ALA A 1 170 ? -23.211 13.697 11.691 1.00 83.94 170 ALA A O 1
ATOM 1280 N N . GLY A 1 171 ? -21.793 13.278 9.995 1.00 87.31 171 GLY A N 1
ATOM 1281 C CA . GLY A 1 171 ? -20.836 14.332 10.325 1.00 87.31 171 GLY A CA 1
ATOM 1282 C C . GLY A 1 171 ? -19.731 13.901 11.291 1.00 87.31 171 GLY A C 1
ATOM 1283 O O . GLY A 1 171 ? -19.540 12.723 11.585 1.00 87.31 171 GLY A O 1
ATOM 1284 N N . LYS A 1 172 ? -18.949 14.889 11.736 1.00 91.12 172 LYS A N 1
ATOM 1285 C CA . LYS A 1 172 ? -17.803 14.692 12.630 1.00 91.12 172 LYS A CA 1
ATOM 1286 C C . LYS A 1 172 ? -18.289 14.420 14.053 1.00 91.12 172 LYS A C 1
ATOM 1288 O O . LYS A 1 172 ? -19.034 15.222 14.612 1.00 91.12 172 LYS A O 1
ATOM 1293 N N . GLN A 1 173 ? -17.779 13.355 14.659 1.00 94.94 173 GLN A N 1
ATOM 1294 C CA . GLN A 1 173 ? -17.899 13.098 16.092 1.00 94.94 173 GLN A CA 1
ATOM 1295 C C . GLN A 1 173 ? -16.557 13.352 16.776 1.00 94.94 173 GLN A C 1
ATOM 1297 O O . GLN A 1 173 ? -15.502 13.141 16.173 1.00 94.94 173 GLN A O 1
ATOM 1302 N N . GLN A 1 174 ? -16.593 13.819 18.022 1.00 95.38 174 GLN A N 1
ATOM 1303 C CA . GLN A 1 174 ? -15.397 14.186 18.771 1.00 95.38 174 GLN A CA 1
ATOM 1304 C C . GLN A 1 174 ? -15.492 13.717 20.220 1.00 95.38 174 GLN A C 1
ATOM 1306 O O . GLN A 1 174 ? -16.470 14.004 20.908 1.00 95.38 174 GLN A O 1
ATOM 1311 N N . PHE A 1 175 ? -14.447 13.039 20.685 1.00 95.12 175 PHE A N 1
ATOM 1312 C CA . PHE A 1 175 ? -14.310 12.563 22.061 1.00 95.12 175 PHE A CA 1
ATOM 1313 C C . PHE A 1 175 ? -12.920 12.918 22.574 1.00 95.12 175 PHE A C 1
ATOM 1315 O O . PHE A 1 175 ? -11.984 13.011 21.788 1.00 95.12 175 PHE A O 1
ATOM 1322 N N . ILE A 1 176 ? -12.760 13.104 23.881 1.00 94.50 176 ILE A N 1
ATOM 1323 C CA . ILE A 1 176 ? -11.442 13.307 24.489 1.00 94.50 176 ILE A CA 1
ATOM 1324 C C . ILE A 1 176 ? -11.277 12.267 25.585 1.00 94.50 176 ILE A C 1
ATOM 1326 O O . ILE A 1 176 ? -12.057 12.245 26.537 1.00 94.50 176 ILE A O 1
ATOM 1330 N N . ILE A 1 177 ? -10.265 11.413 25.449 1.00 95.12 177 ILE A N 1
ATOM 1331 C CA . ILE A 1 177 ? -9.909 10.410 26.451 1.00 95.12 177 ILE A CA 1
ATOM 1332 C C . ILE A 1 177 ? -8.404 10.414 26.675 1.00 95.12 177 ILE A C 1
ATOM 1334 O O . ILE A 1 177 ? -7.629 10.433 25.726 1.00 95.12 177 ILE A O 1
ATOM 1338 N N . GLU A 1 178 ? -7.990 10.438 27.943 1.00 93.00 178 GLU A N 1
ATOM 1339 C CA . GLU A 1 178 ? -6.575 10.378 28.343 1.00 93.00 178 GLU A CA 1
ATOM 1340 C C . GLU A 1 178 ? -5.682 11.402 27.614 1.00 93.00 178 GLU A C 1
ATOM 1342 O O . GLU A 1 178 ? -4.581 11.114 27.154 1.00 93.00 178 GLU A O 1
ATOM 1347 N N . GLY A 1 179 ? -6.197 12.625 27.449 1.00 91.31 179 GLY A N 1
ATOM 1348 C CA . GLY A 1 179 ? -5.475 13.692 26.760 1.00 91.31 179 GLY A CA 1
ATOM 1349 C C . GLY A 1 179 ? -5.255 13.447 25.263 1.00 91.31 179 GLY A C 1
ATOM 1350 O O . GLY A 1 179 ? -4.433 14.138 24.662 1.00 91.31 179 GLY A O 1
ATOM 1351 N N . THR A 1 180 ? -6.013 12.534 24.652 1.00 95.25 180 THR A N 1
ATOM 1352 C CA . THR A 1 180 ? -6.090 12.310 23.205 1.00 95.25 180 THR A CA 1
ATOM 1353 C C . THR A 1 180 ? -7.504 12.627 22.716 1.00 95.25 180 THR A C 1
ATOM 1355 O O . THR A 1 180 ? -8.490 12.078 23.210 1.00 95.25 180 THR A O 1
ATOM 1358 N N . GLU A 1 181 ? -7.603 13.524 21.746 1.00 95.94 181 GLU A N 1
ATOM 1359 C CA . GLU A 1 181 ? -8.822 13.814 21.006 1.00 95.94 181 GLU A CA 1
ATOM 1360 C C . GLU A 1 181 ? -9.008 12.769 19.903 1.00 95.94 181 GLU A C 1
ATOM 1362 O O . GLU A 1 181 ? -8.103 12.512 19.112 1.00 95.94 181 GLU A O 1
ATOM 1367 N N . LEU A 1 182 ? -10.188 12.158 19.864 1.00 96.44 182 LEU A N 1
ATOM 1368 C CA . LEU A 1 182 ? -10.612 11.234 18.826 1.00 96.44 182 LEU A CA 1
ATOM 1369 C C . LEU A 1 182 ? -11.565 11.964 17.889 1.00 96.44 182 LEU A C 1
ATOM 1371 O O . LEU A 1 182 ? -12.625 12.413 18.335 1.00 96.44 182 LEU A O 1
ATOM 1375 N N . LEU A 1 183 ? -11.221 12.044 16.607 1.00 96.06 183 LEU A N 1
ATOM 1376 C CA . LEU A 1 183 ? -12.123 12.509 15.559 1.00 96.06 183 LEU A CA 1
ATOM 1377 C C . LEU A 1 183 ? -12.609 11.327 14.747 1.00 96.06 183 LEU A C 1
ATOM 1379 O O . LEU A 1 183 ? -11.807 10.628 14.138 1.00 96.06 183 LEU A O 1
ATOM 1383 N N . ILE A 1 184 ? -13.921 11.114 14.733 1.00 96.56 184 ILE A N 1
ATOM 1384 C CA . ILE A 1 184 ? -14.526 9.992 14.023 1.00 96.56 184 ILE A CA 1
ATOM 1385 C C . ILE A 1 184 ? -15.417 10.511 12.909 1.00 96.56 184 ILE A C 1
ATOM 1387 O O . ILE A 1 184 ? -16.231 11.418 13.107 1.00 96.56 184 ILE A O 1
ATOM 1391 N N . TYR A 1 185 ? -15.263 9.900 11.742 1.00 95.06 185 TYR A N 1
ATOM 1392 C CA . TYR A 1 185 ? -16.082 10.133 10.570 1.00 95.06 185 TYR A CA 1
ATOM 1393 C C . TYR A 1 185 ? -16.571 8.799 10.008 1.00 95.06 185 TYR A C 1
ATOM 1395 O O . TYR A 1 185 ? -15.779 7.891 9.759 1.00 95.06 185 TYR A O 1
ATOM 1403 N N . TYR A 1 186 ? -17.882 8.695 9.804 1.00 94.69 186 TYR A N 1
ATOM 1404 C CA . TYR A 1 186 ? -18.494 7.592 9.072 1.00 94.69 186 TYR A CA 1
ATOM 1405 C C . TYR A 1 186 ? -18.659 8.030 7.621 1.00 94.69 186 TYR A C 1
ATOM 1407 O O . TYR A 1 186 ? -19.424 8.949 7.327 1.00 94.69 186 TYR A O 1
ATOM 1415 N N . GLY A 1 187 ? -17.929 7.375 6.725 1.00 90.56 187 GLY A N 1
ATOM 1416 C CA . GLY A 1 187 ? -18.109 7.525 5.293 1.00 90.56 187 GLY A CA 1
ATOM 1417 C C . GLY A 1 187 ? -19.449 6.952 4.852 1.00 90.56 187 GLY A C 1
ATOM 1418 O O . GLY A 1 187 ? -19.996 6.036 5.471 1.00 90.56 187 GLY A O 1
ATOM 1419 N N . GLU A 1 188 ? -19.969 7.491 3.759 1.00 87.62 188 GLU A N 1
ATOM 1420 C CA . GLU A 1 188 ? -21.088 6.900 3.034 1.00 87.62 188 GLU A CA 1
ATOM 1421 C C . GLU A 1 188 ? -20.556 6.108 1.831 1.00 87.62 188 GLU A C 1
ATOM 1423 O O . GLU A 1 188 ? -19.477 6.428 1.314 1.00 87.62 188 GLU A O 1
ATOM 1428 N N . PRO A 1 189 ? -21.293 5.090 1.357 1.00 83.69 189 PRO A N 1
ATOM 1429 C CA . PRO A 1 189 ? -20.983 4.407 0.116 1.00 83.69 189 PRO A CA 1
ATOM 1430 C C . PRO A 1 189 ? -20.817 5.409 -1.018 1.00 83.69 189 PRO A C 1
ATOM 1432 O O . PRO A 1 189 ? -21.577 6.369 -1.162 1.00 83.69 189 PRO A O 1
ATOM 1435 N N . THR A 1 190 ? -19.822 5.163 -1.854 1.00 82.94 190 THR A N 1
ATOM 1436 C CA . THR A 1 190 ? -19.568 5.974 -3.043 1.00 82.94 190 THR A CA 1
ATOM 1437 C C . THR A 1 190 ? -20.052 5.220 -4.280 1.00 82.94 190 THR A C 1
ATOM 1439 O O . THR A 1 190 ? -20.201 3.998 -4.231 1.00 82.94 190 THR A O 1
ATOM 1442 N N . PRO A 1 191 ? -20.229 5.888 -5.435 1.00 81.31 191 PRO A N 1
ATOM 1443 C CA . PRO A 1 191 ? -20.557 5.201 -6.687 1.00 81.31 191 PRO A CA 1
ATOM 1444 C C . PRO A 1 191 ? -19.566 4.095 -7.089 1.00 81.31 191 PRO A C 1
ATOM 1446 O O . PRO A 1 191 ? -19.903 3.247 -7.909 1.00 81.31 191 PRO A O 1
ATOM 1449 N N . TYR A 1 192 ? -18.351 4.107 -6.531 1.00 75.00 192 TYR A N 1
ATOM 1450 C CA . TYR A 1 192 ? -17.293 3.147 -6.838 1.00 75.00 192 TYR A CA 1
ATOM 1451 C C . TYR A 1 192 ? -17.103 2.086 -5.747 1.00 75.00 192 TYR A C 1
ATOM 1453 O O . TYR A 1 192 ? -16.557 1.028 -6.031 1.00 75.00 192 TYR A O 1
ATOM 1461 N N . SER A 1 193 ? -17.567 2.330 -4.517 1.00 81.56 193 SER A N 1
ATOM 1462 C CA . SER A 1 193 ? -17.402 1.414 -3.386 1.00 81.56 193 SER A CA 1
ATOM 1463 C C . SER A 1 193 ? -18.659 1.368 -2.529 1.00 81.56 193 SER A C 1
ATOM 1465 O O . SER A 1 193 ? -19.046 2.373 -1.934 1.00 81.56 193 SER A O 1
ATOM 1467 N N . VAL A 1 194 ? -19.241 0.173 -2.416 1.00 85.75 194 VAL A N 1
ATOM 1468 C CA . VAL A 1 194 ? -20.339 -0.125 -1.481 1.00 85.75 194 VAL A CA 1
ATOM 1469 C C . VAL A 1 194 ? -19.852 -0.387 -0.055 1.00 85.75 194 VAL A C 1
ATOM 1471 O O . VAL A 1 194 ? -20.662 -0.467 0.866 1.00 85.75 194 VAL A O 1
ATOM 1474 N N . ASP A 1 195 ? -18.538 -0.524 0.135 1.00 90.12 195 ASP A N 1
ATOM 1475 C CA . ASP A 1 195 ? -17.943 -0.620 1.461 1.00 90.12 195 ASP A CA 1
ATOM 1476 C C . ASP A 1 195 ? -18.014 0.718 2.186 1.00 90.12 195 ASP A C 1
ATOM 1478 O O . ASP A 1 195 ? -17.848 1.781 1.582 1.00 90.12 195 ASP A O 1
ATOM 1482 N N . GLN A 1 196 ? -18.197 0.642 3.499 1.00 93.06 196 GLN A N 1
ATOM 1483 C CA . GLN A 1 196 ? -18.181 1.800 4.371 1.00 93.06 196 GLN A CA 1
ATOM 1484 C C . GLN A 1 196 ? -16.808 1.964 5.016 1.00 93.06 196 GLN A C 1
ATOM 1486 O O . GLN A 1 196 ? -16.286 1.017 5.607 1.00 93.06 196 GLN A O 1
ATOM 1491 N N . GLU A 1 197 ? -16.278 3.182 4.952 1.00 94.50 197 GLU A N 1
ATOM 1492 C CA . GLU A 1 197 ? -15.136 3.619 5.749 1.00 94.50 197 GLU A CA 1
ATOM 1493 C C . GLU A 1 197 ? -15.619 4.191 7.088 1.00 94.50 197 GLU A C 1
ATOM 1495 O O . GLU A 1 197 ? -16.547 4.998 7.136 1.00 94.50 197 GLU A O 1
ATOM 1500 N N . ILE A 1 198 ? -14.960 3.814 8.177 1.00 95.94 198 ILE A N 1
ATOM 1501 C CA . ILE A 1 198 ? -15.002 4.525 9.452 1.00 95.94 198 ILE A CA 1
ATOM 1502 C C . ILE A 1 198 ? -13.579 5.003 9.717 1.00 95.94 198 ILE A C 1
ATOM 1504 O O . ILE A 1 198 ? -12.675 4.202 9.962 1.00 95.94 198 ILE A O 1
ATOM 1508 N N . TYR A 1 199 ? -13.383 6.312 9.636 1.00 95.88 199 TYR A N 1
ATOM 1509 C CA . TYR A 1 199 ? -12.095 6.953 9.850 1.00 95.88 199 TYR A CA 1
ATOM 1510 C C . TYR A 1 199 ? -12.019 7.468 11.285 1.00 95.88 199 TYR A C 1
ATOM 1512 O O . TYR A 1 199 ? -12.915 8.185 11.733 1.00 95.88 199 TYR A O 1
ATOM 1520 N N . ILE A 1 200 ? -10.957 7.100 12.000 1.00 97.00 200 ILE A N 1
ATOM 1521 C CA . ILE A 1 200 ? -10.682 7.551 13.366 1.00 97.00 200 ILE A CA 1
ATOM 1522 C C . ILE A 1 200 ? -9.314 8.221 13.374 1.00 97.00 200 ILE A C 1
ATOM 1524 O O . ILE A 1 200 ? -8.307 7.571 13.109 1.00 97.00 200 ILE A O 1
ATOM 1528 N N . GLU A 1 201 ? -9.264 9.502 13.715 1.00 95.81 201 GLU A N 1
ATOM 1529 C 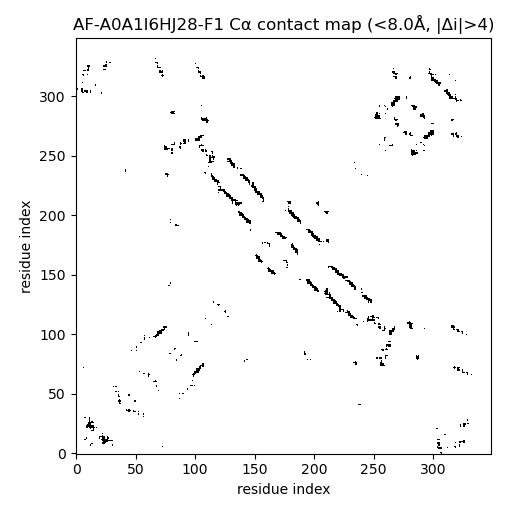CA . GLU A 1 201 ? -8.030 10.254 13.927 1.00 95.81 201 GLU A CA 1
ATOM 1530 C C . GLU A 1 201 ? -7.787 10.453 15.420 1.00 95.81 201 GLU A C 1
ATOM 1532 O O . GLU A 1 201 ? -8.695 10.824 16.160 1.00 95.81 201 GLU A O 1
ATOM 1537 N N . PHE A 1 202 ? -6.558 10.208 15.853 1.00 95.75 202 PHE A N 1
ATOM 1538 C CA . PHE A 1 202 ? -6.093 10.399 17.217 1.00 95.75 202 PHE A CA 1
ATOM 1539 C C . PHE A 1 202 ? -5.152 11.599 17.215 1.00 95.75 202 PHE A C 1
ATOM 1541 O O . PHE A 1 202 ? -4.113 11.589 16.549 1.00 95.75 202 PHE A O 1
ATOM 1548 N N . ILE A 1 203 ? -5.524 12.630 17.964 1.00 94.00 203 ILE A N 1
ATOM 1549 C CA . ILE A 1 203 ? -4.825 13.909 18.013 1.00 94.00 203 ILE A CA 1
ATOM 1550 C C . ILE A 1 203 ? -4.438 14.185 19.470 1.00 94.00 203 ILE A C 1
ATOM 1552 O O . ILE A 1 203 ? -5.286 14.078 20.358 1.00 94.00 203 ILE A O 1
ATOM 1556 N N . PRO A 1 204 ? -3.180 14.544 19.771 1.00 93.75 204 PRO A N 1
ATOM 1557 C CA . PRO A 1 204 ? -2.814 15.022 21.100 1.00 93.75 204 PRO A CA 1
ATOM 1558 C C . PRO A 1 204 ? -3.671 16.234 21.490 1.00 93.75 204 PRO A C 1
ATOM 1560 O O . PRO A 1 204 ? -3.841 17.157 20.697 1.00 93.75 204 PRO A O 1
ATOM 1563 N N . SER A 1 205 ? -4.202 16.256 22.711 1.00 91.31 205 SER A N 1
ATOM 1564 C CA . SER A 1 205 ? -5.073 17.341 23.186 1.00 91.31 205 SER A CA 1
ATOM 1565 C C . SER A 1 205 ? -4.538 18.003 24.458 1.00 91.31 205 SER A C 1
ATOM 1567 O O . SER A 1 205 ? -3.754 17.425 25.217 1.00 91.31 205 SER A O 1
ATOM 1569 N N . GLY A 1 206 ? -4.961 19.245 24.706 1.00 86.00 206 GLY A N 1
ATOM 1570 C CA . GLY A 1 206 ? -4.508 20.025 25.858 1.00 86.00 206 GLY A CA 1
ATOM 1571 C C . GLY A 1 206 ? -3.026 20.399 25.760 1.00 86.00 206 GLY A C 1
ATOM 1572 O O . GLY A 1 206 ? -2.585 20.957 24.760 1.00 86.00 206 GLY A O 1
ATOM 1573 N N . ALA A 1 207 ? -2.255 20.119 26.815 1.00 85.00 207 ALA A N 1
ATOM 1574 C CA . ALA A 1 207 ? -0.816 20.401 26.865 1.00 85.00 207 ALA A CA 1
ATOM 1575 C C . ALA A 1 207 ? 0.056 19.276 26.268 1.00 85.00 207 ALA A C 1
ATOM 1577 O O . ALA A 1 207 ? 1.284 19.403 26.224 1.00 85.00 207 ALA A O 1
ATOM 1578 N N . ASN A 1 208 ? -0.556 18.173 25.826 1.00 88.56 208 ASN A N 1
ATOM 1579 C CA . ASN A 1 208 ? 0.166 17.017 25.311 1.00 88.56 208 ASN A CA 1
ATOM 1580 C C . ASN A 1 208 ? 0.678 17.273 23.894 1.00 88.56 208 ASN A C 1
ATOM 1582 O O . ASN A 1 208 ? -0.022 17.816 23.045 1.00 88.56 208 ASN A O 1
ATOM 1586 N N . ARG A 1 209 ? 1.909 16.831 23.628 1.00 90.25 209 ARG A N 1
ATOM 1587 C CA . ARG A 1 209 ? 2.519 16.879 22.287 1.00 90.25 209 ARG A CA 1
ATOM 1588 C C . ARG A 1 209 ? 2.365 15.579 21.503 1.00 90.25 209 ARG A C 1
ATOM 1590 O O . ARG A 1 209 ? 2.616 15.571 20.304 1.00 90.25 209 ARG A O 1
ATOM 1597 N N . TYR A 1 210 ? 1.991 14.503 22.188 1.00 93.50 210 TYR A N 1
ATOM 1598 C CA . TYR A 1 210 ? 1.922 13.150 21.651 1.00 93.50 210 TYR A CA 1
ATOM 1599 C C . TYR A 1 210 ? 0.671 12.442 22.163 1.00 93.50 210 TYR A C 1
ATOM 1601 O O . TYR A 1 210 ? 0.136 12.798 23.216 1.00 93.50 210 TYR A O 1
ATOM 1609 N N . ILE A 1 211 ? 0.223 11.451 21.402 1.00 94.44 211 ILE A N 1
ATOM 1610 C CA . ILE A 1 211 ? -0.858 10.539 21.767 1.00 94.44 211 ILE A CA 1
ATOM 1611 C C . ILE A 1 211 ? -0.393 9.704 22.963 1.00 94.44 211 ILE A C 1
ATOM 1613 O O . ILE A 1 211 ? 0.794 9.383 23.070 1.00 94.44 211 ILE A O 1
ATOM 1617 N N . ALA A 1 212 ? -1.314 9.355 23.866 1.00 94.62 212 ALA A N 1
ATOM 1618 C CA . ALA A 1 212 ? -0.979 8.493 24.996 1.00 94.62 212 ALA A CA 1
ATOM 1619 C C . ALA A 1 212 ? -0.402 7.156 24.490 1.00 94.62 212 ALA A C 1
ATOM 1621 O O . ALA A 1 212 ? -1.041 6.448 23.707 1.00 94.62 212 ALA A O 1
ATOM 1622 N N . SER A 1 213 ? 0.820 6.827 24.906 1.00 95.25 213 SER A N 1
ATOM 1623 C CA . SER A 1 213 ? 1.489 5.585 24.522 1.00 95.25 213 SER A CA 1
ATOM 1624 C C . SER A 1 213 ? 0.968 4.403 25.339 1.00 95.25 213 SER A C 1
ATOM 1626 O O . SER A 1 213 ? 0.514 4.552 26.472 1.00 95.25 213 SER A O 1
ATOM 1628 N N . GLY A 1 214 ? 1.038 3.205 24.761 1.00 96.12 214 GLY A N 1
ATOM 1629 C CA . GLY A 1 214 ? 0.557 1.976 25.389 1.00 96.12 214 GLY A CA 1
ATOM 1630 C C . GLY A 1 214 ? -0.439 1.221 24.519 1.00 96.12 214 GLY A C 1
ATOM 1631 O O . GLY A 1 214 ? -0.489 1.407 23.303 1.00 96.12 214 GLY A O 1
ATOM 1632 N N . VAL A 1 215 ? -1.202 0.321 25.138 1.00 97.56 215 VAL A N 1
ATOM 1633 C CA . VAL A 1 215 ? -2.172 -0.523 24.432 1.00 97.56 215 VAL A CA 1
ATOM 1634 C C . VAL A 1 215 ? -3.522 0.173 24.382 1.00 97.56 215 VAL A C 1
ATOM 1636 O O . VAL A 1 215 ? -4.157 0.400 25.407 1.00 97.56 215 VAL A O 1
ATOM 1639 N N . TRP A 1 216 ? -3.964 0.466 23.170 1.00 98.25 216 TRP A N 1
ATOM 1640 C CA . TRP A 1 216 ? -5.299 0.944 22.869 1.00 98.25 216 TRP A CA 1
ATOM 1641 C C . TRP A 1 216 ? -6.178 -0.208 22.405 1.00 98.25 216 TRP A C 1
ATOM 1643 O O . TRP A 1 216 ? -5.702 -1.194 21.832 1.00 98.25 216 TRP A O 1
ATOM 1653 N N . VAL A 1 217 ? -7.482 -0.069 22.633 1.00 98.44 217 VAL A N 1
ATOM 1654 C CA . VAL A 1 217 ? -8.448 -1.101 22.268 1.00 98.44 217 VAL A CA 1
ATOM 1655 C C . VAL A 1 217 ? -9.636 -0.511 21.529 1.00 98.44 217 VAL A C 1
ATOM 1657 O O . VAL A 1 217 ? -10.274 0.419 22.019 1.00 98.44 217 VAL A O 1
ATOM 1660 N N . LEU A 1 218 ? -9.960 -1.100 20.381 1.00 98.38 218 LEU A N 1
ATOM 1661 C CA . LEU A 1 218 ? -11.254 -0.960 19.728 1.00 98.38 218 LEU A CA 1
ATOM 1662 C C . LEU A 1 218 ? -12.145 -2.119 20.164 1.00 98.38 218 LEU A C 1
ATOM 1664 O O . LEU A 1 218 ? -11.766 -3.287 20.071 1.00 98.38 218 LEU A O 1
ATOM 1668 N N . GLU A 1 219 ? -13.333 -1.792 20.640 1.00 98.12 219 GLU A N 1
ATOM 1669 C CA . GLU A 1 219 ? -14.375 -2.748 20.976 1.00 98.12 219 GLU A CA 1
ATOM 1670 C C . GLU A 1 219 ? -15.572 -2.518 20.059 1.00 98.12 219 GLU A C 1
ATOM 1672 O O . GLU A 1 219 ? -16.200 -1.464 20.111 1.00 98.12 219 GLU A O 1
ATOM 1677 N N . PHE A 1 220 ? -15.877 -3.507 19.223 1.00 98.44 220 PHE A N 1
ATOM 1678 C CA . PHE A 1 220 ? -17.035 -3.499 18.337 1.00 98.44 220 PHE A CA 1
ATOM 1679 C C . PHE A 1 220 ? -18.209 -4.185 19.026 1.00 98.44 220 PHE A C 1
ATOM 1681 O O . PHE A 1 220 ? -18.110 -5.353 19.412 1.00 98.44 220 PHE A O 1
ATOM 1688 N N . ILE A 1 221 ? -19.307 -3.448 19.186 1.00 98.19 221 ILE A N 1
ATOM 1689 C CA . ILE A 1 221 ? -20.535 -3.904 19.835 1.00 98.19 221 ILE A CA 1
ATOM 1690 C C . ILE A 1 221 ? -21.564 -4.192 18.739 1.00 98.19 221 ILE A C 1
ATOM 1692 O O . ILE A 1 221 ? -22.075 -3.242 18.139 1.00 98.19 221 ILE A O 1
ATOM 1696 N N . PRO A 1 222 ? -21.880 -5.466 18.459 1.00 97.88 222 PRO A N 1
ATOM 1697 C CA . PRO A 1 222 ? -22.774 -5.818 17.361 1.00 97.88 222 PRO A CA 1
ATOM 1698 C C . PRO A 1 222 ? -24.185 -5.246 17.562 1.00 97.88 222 PRO A C 1
ATOM 1700 O O . PRO A 1 222 ? -24.713 -5.262 18.678 1.00 97.88 222 PRO A O 1
ATOM 1703 N N . LYS A 1 223 ? -24.802 -4.765 16.475 1.00 96.81 223 LYS A N 1
ATOM 1704 C CA . LYS A 1 223 ? -26.221 -4.371 16.421 1.00 96.81 223 LYS A CA 1
ATOM 1705 C C . LYS A 1 223 ? -26.988 -5.248 15.449 1.00 96.81 223 LYS A C 1
ATOM 1707 O O . LYS A 1 223 ? -27.809 -6.054 15.874 1.00 96.81 223 LYS A O 1
ATOM 1712 N N . ASP A 1 224 ? -26.673 -5.117 14.167 1.00 96.12 224 ASP A N 1
ATOM 1713 C CA . ASP A 1 224 ? -27.263 -5.903 13.091 1.00 96.12 224 ASP A CA 1
ATOM 1714 C C . ASP A 1 224 ? -26.155 -6.330 12.136 1.00 96.12 224 ASP A C 1
ATOM 1716 O O . ASP A 1 224 ? -25.650 -5.550 11.336 1.00 96.12 224 ASP A O 1
ATOM 1720 N N . ILE A 1 225 ? -25.704 -7.571 12.287 1.00 97.75 225 ILE A N 1
ATOM 1721 C CA . ILE A 1 225 ? -24.590 -8.105 11.509 1.00 97.75 225 ILE A CA 1
ATOM 1722 C C . ILE A 1 225 ? -25.138 -9.087 10.484 1.00 97.75 225 ILE A C 1
ATOM 1724 O O . ILE A 1 225 ? -25.776 -10.073 10.845 1.00 97.75 225 ILE A O 1
ATOM 1728 N N . VAL A 1 226 ? -24.838 -8.883 9.210 1.00 96.25 226 VAL A N 1
ATOM 1729 C CA . VAL A 1 226 ? -25.162 -9.816 8.131 1.00 96.25 226 VAL A CA 1
ATOM 1730 C C . VAL A 1 226 ? -23.954 -10.697 7.822 1.00 96.25 226 VAL A C 1
ATOM 1732 O O . VAL A 1 226 ? -24.071 -11.921 7.890 1.00 96.25 226 VAL A O 1
ATOM 1735 N N . VAL A 1 227 ? -22.799 -10.087 7.534 1.00 96.31 227 VAL A N 1
ATOM 1736 C CA . VAL A 1 227 ? -21.538 -10.784 7.208 1.00 96.31 227 VAL A CA 1
ATOM 1737 C C . VAL A 1 227 ? -20.485 -10.531 8.285 1.00 96.31 227 VAL A C 1
ATOM 1739 O O . VAL A 1 227 ? -19.860 -11.472 8.769 1.00 96.31 227 VAL A O 1
ATOM 1742 N N . GLY A 1 228 ? -20.310 -9.272 8.689 1.00 96.81 228 GLY A N 1
ATOM 1743 C CA . GLY A 1 228 ? -19.467 -8.874 9.815 1.00 96.81 228 GLY A CA 1
ATOM 1744 C C . GLY A 1 228 ? -17.974 -8.775 9.521 1.00 96.81 228 GLY A C 1
ATOM 1745 O O . GLY A 1 228 ? -17.220 -8.453 10.437 1.00 96.81 228 GLY A O 1
ATOM 1746 N N . ASN A 1 229 ? -17.513 -9.033 8.293 1.00 96.25 229 ASN A N 1
ATOM 1747 C CA . ASN A 1 229 ? -16.097 -8.877 7.975 1.00 96.25 229 ASN A CA 1
ATOM 1748 C C . ASN A 1 229 ? -15.666 -7.410 8.075 1.00 96.25 229 ASN A C 1
ATOM 1750 O O . ASN A 1 229 ? -16.366 -6.501 7.622 1.00 96.25 229 ASN A O 1
ATOM 1754 N N . TYR A 1 230 ? -14.488 -7.201 8.647 1.00 97.44 230 TYR A N 1
ATOM 1755 C CA . TYR A 1 230 ? -13.859 -5.896 8.716 1.00 97.44 230 TYR A CA 1
ATOM 1756 C C . TYR A 1 230 ? -12.369 -6.001 8.412 1.00 97.44 230 TYR A C 1
ATOM 1758 O O . TYR A 1 230 ? -11.728 -7.016 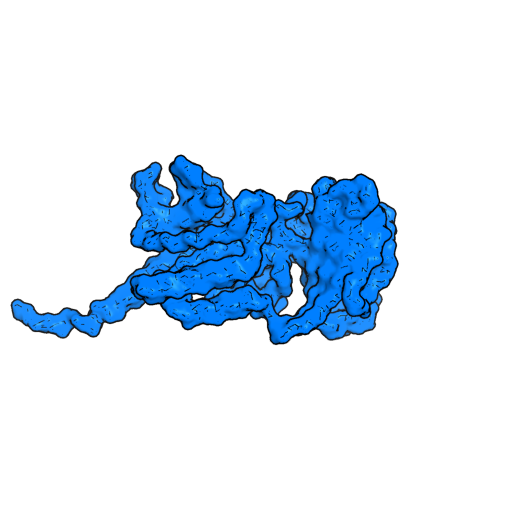8.695 1.00 97.44 230 TYR A O 1
ATOM 1766 N N . ASP A 1 231 ? -11.825 -4.899 7.920 1.00 97.81 231 ASP A N 1
ATOM 1767 C CA . ASP A 1 231 ? -10.400 -4.669 7.757 1.00 97.81 231 ASP A CA 1
ATOM 1768 C C . ASP A 1 231 ? -10.033 -3.326 8.374 1.00 97.81 231 ASP A C 1
ATOM 1770 O O . ASP A 1 231 ? -10.788 -2.362 8.273 1.00 97.81 231 ASP A O 1
ATOM 1774 N N . ILE A 1 232 ? -8.878 -3.249 9.023 1.00 97.94 232 ILE A N 1
ATOM 1775 C CA . ILE A 1 232 ? -8.387 -2.032 9.660 1.00 97.94 232 ILE A CA 1
ATOM 1776 C C . ILE A 1 232 ? -6.954 -1.811 9.233 1.00 97.94 232 ILE A C 1
ATOM 1778 O O . ILE A 1 232 ? -6.110 -2.682 9.444 1.00 97.94 232 ILE A O 1
ATOM 1782 N N . TRP A 1 233 ? -6.664 -0.634 8.688 1.00 96.19 233 TRP A N 1
ATOM 1783 C CA . TRP A 1 233 ? -5.304 -0.250 8.334 1.00 96.19 233 TRP A CA 1
ATOM 1784 C C . TRP A 1 233 ? -4.832 0.970 9.111 1.00 96.19 233 TRP A C 1
ATOM 1786 O O . TRP A 1 233 ? -5.541 1.970 9.245 1.00 96.19 233 TRP A O 1
ATOM 1796 N N . PHE A 1 234 ? -3.577 0.894 9.540 1.00 93.81 234 PHE A N 1
ATOM 1797 C CA . PHE A 1 234 ? -2.759 2.060 9.833 1.00 93.81 234 PHE A CA 1
ATOM 1798 C C . PHE A 1 234 ? -2.273 2.725 8.532 1.00 93.81 234 PHE A C 1
ATOM 1800 O O . PHE A 1 234 ? -2.141 2.057 7.496 1.00 93.81 234 PHE A O 1
ATOM 1807 N N . PRO A 1 235 ? -1.898 4.016 8.577 1.00 84.38 235 PRO A N 1
ATOM 1808 C CA . PRO A 1 235 ? -1.080 4.654 7.554 1.00 84.38 235 PRO A CA 1
ATOM 1809 C C . PRO A 1 235 ? 0.173 3.840 7.201 1.00 84.38 235 PRO A C 1
ATOM 1811 O O . PRO A 1 235 ? 0.726 3.109 8.018 1.00 84.38 235 PRO A O 1
ATOM 1814 N N . THR A 1 236 ? 0.662 3.985 5.969 1.00 72.19 236 THR A N 1
ATOM 1815 C CA . THR A 1 236 ? 1.909 3.330 5.533 1.00 72.19 236 THR A CA 1
ATOM 1816 C C . THR A 1 236 ? 3.150 3.917 6.220 1.00 72.19 236 THR A C 1
ATOM 1818 O O . THR A 1 236 ? 3.177 5.084 6.614 1.00 72.19 236 THR A O 1
ATOM 1821 N N . SER A 1 237 ? 4.198 3.092 6.335 1.00 59.16 237 SER A N 1
ATOM 1822 C CA . SER A 1 237 ? 5.471 3.400 7.000 1.00 59.16 237 SER A CA 1
ATOM 1823 C C . SER A 1 237 ? 6.139 4.683 6.502 1.00 59.16 237 SER A C 1
ATOM 1825 O O . SER A 1 237 ? 6.159 4.957 5.301 1.00 59.16 237 SER A O 1
ATOM 1827 N N . GLY A 1 238 ? 6.756 5.415 7.433 1.00 57.53 238 GLY A N 1
ATOM 1828 C CA . GLY A 1 238 ? 7.368 6.734 7.224 1.00 57.53 238 GLY A CA 1
ATOM 1829 C C . GLY A 1 238 ? 6.714 7.840 8.058 1.00 57.53 238 GLY A C 1
ATOM 1830 O O . GLY A 1 238 ? 7.274 8.927 8.161 1.00 57.53 238 GLY A O 1
ATOM 1831 N N . VAL A 1 239 ? 5.558 7.536 8.659 1.00 61.06 239 VAL A N 1
ATOM 1832 C CA . VAL A 1 239 ? 4.782 8.428 9.539 1.00 61.06 239 VAL A CA 1
ATOM 1833 C C . VAL A 1 239 ? 4.719 7.895 10.975 1.00 61.06 239 VAL A C 1
ATOM 1835 O O . VAL A 1 239 ? 4.689 8.692 11.905 1.00 61.06 239 VAL A O 1
ATOM 1838 N N . LEU A 1 240 ? 4.735 6.568 11.147 1.00 74.25 240 LEU A N 1
ATOM 1839 C CA . LEU A 1 240 ? 4.568 5.900 12.439 1.00 74.25 240 LEU A CA 1
ATOM 1840 C C . LEU A 1 240 ? 5.889 5.360 12.990 1.00 74.25 240 LEU A C 1
ATOM 1842 O O . LEU A 1 240 ? 6.771 4.952 12.224 1.00 74.25 240 LEU A O 1
ATOM 1846 N N . ASN A 1 241 ? 6.004 5.298 14.316 1.00 78.56 241 ASN A N 1
ATOM 1847 C CA . ASN A 1 241 ? 7.095 4.582 14.970 1.00 78.56 241 ASN A CA 1
ATOM 1848 C C . ASN A 1 241 ? 6.985 3.065 14.747 1.00 78.56 241 ASN A C 1
ATOM 1850 O O . ASN A 1 241 ? 5.900 2.503 14.600 1.00 78.56 241 ASN A O 1
ATOM 1854 N N . SER A 1 242 ? 8.126 2.369 14.778 1.00 74.12 242 SER A N 1
ATOM 1855 C CA . SER A 1 242 ? 8.217 0.923 14.505 1.00 74.12 242 SER A CA 1
ATOM 1856 C C . SER A 1 242 ? 7.459 0.037 15.505 1.00 74.12 242 SER A C 1
ATOM 1858 O O . SER A 1 242 ? 7.154 -1.113 15.188 1.00 74.12 242 SER A O 1
ATOM 1860 N N . SER A 1 243 ? 7.148 0.561 16.693 1.00 86.94 243 SER A N 1
ATOM 1861 C CA . SER A 1 243 ? 6.390 -0.136 17.740 1.00 86.94 243 SER A CA 1
ATOM 1862 C C . SER A 1 243 ? 4.883 0.154 17.708 1.00 86.94 243 SER A C 1
ATOM 1864 O O . SER A 1 243 ? 4.134 -0.497 18.439 1.00 86.94 243 SER A O 1
ATOM 1866 N N . THR A 1 244 ? 4.421 1.096 16.880 1.00 93.81 244 THR A N 1
ATOM 1867 C CA . THR A 1 244 ? 2.989 1.368 16.683 1.00 93.81 244 THR A CA 1
ATOM 1868 C C . THR A 1 244 ? 2.419 0.347 15.702 1.00 93.81 244 THR A C 1
ATOM 1870 O O . THR A 1 244 ? 2.746 0.393 14.519 1.00 93.81 244 THR A O 1
ATOM 1873 N N . ARG A 1 245 ? 1.629 -0.620 16.179 1.00 95.25 245 ARG A N 1
ATOM 1874 C CA . ARG A 1 245 ? 1.134 -1.753 15.371 1.00 95.25 245 ARG A CA 1
ATOM 1875 C C . ARG A 1 245 ? -0.032 -2.472 16.041 1.00 95.25 245 ARG A C 1
ATOM 1877 O O . ARG A 1 245 ? -0.222 -2.365 17.250 1.00 95.25 245 ARG A O 1
ATOM 1884 N N . PHE A 1 246 ? -0.765 -3.284 15.287 1.00 97.69 246 PHE A N 1
ATOM 1885 C CA . PHE A 1 246 ? -1.727 -4.217 15.872 1.00 97.69 246 PHE A CA 1
ATOM 1886 C C . PHE A 1 246 ? -1.007 -5.304 16.672 1.00 97.69 246 PHE A C 1
ATOM 1888 O O . PHE A 1 246 ? 0.033 -5.815 16.251 1.00 97.69 246 PHE A O 1
ATOM 1895 N N . LEU A 1 247 ? -1.577 -5.688 17.816 1.00 97.06 247 LEU A N 1
ATOM 1896 C CA . LEU A 1 247 ? -1.035 -6.783 18.630 1.00 97.06 247 LEU A CA 1
ATOM 1897 C C . LEU A 1 247 ? -1.323 -8.156 18.009 1.00 97.06 247 LEU A C 1
ATOM 1899 O O . LEU A 1 247 ? -0.580 -9.109 18.234 1.00 97.06 247 LEU A O 1
ATOM 1903 N N . ARG A 1 248 ? -2.391 -8.248 17.209 1.00 97.19 248 ARG A N 1
ATOM 1904 C CA . ARG A 1 248 ? -2.778 -9.432 16.431 1.00 97.19 248 ARG A CA 1
ATOM 1905 C C . ARG A 1 248 ? -2.981 -9.038 14.967 1.00 97.19 248 ARG A C 1
ATOM 1907 O O . ARG A 1 248 ? -4.122 -8.871 14.540 1.00 97.19 248 ARG A O 1
ATOM 1914 N N . PRO A 1 249 ? -1.893 -8.803 14.219 1.00 97.00 249 PRO A N 1
ATOM 1915 C CA . PRO A 1 249 ? -2.004 -8.347 12.846 1.00 97.00 249 PRO A CA 1
ATOM 1916 C C . PRO A 1 249 ? -2.421 -9.476 11.903 1.00 97.00 249 PRO A C 1
ATOM 1918 O O . PRO A 1 249 ? -2.088 -10.644 12.114 1.00 97.00 249 PRO A O 1
ATOM 1921 N N . SER A 1 250 ? -3.080 -9.098 10.816 1.00 96.69 250 SER A N 1
ATOM 1922 C CA . SER A 1 250 ? -3.275 -9.957 9.652 1.00 96.69 250 SER A CA 1
ATOM 1923 C C . SER A 1 250 ? -2.101 -9.767 8.688 1.00 96.69 250 SER A C 1
ATOM 1925 O O . SER A 1 250 ? -1.606 -8.658 8.500 1.00 96.69 250 SER A O 1
ATOM 1927 N N . VAL A 1 251 ? -1.601 -10.872 8.131 1.00 93.19 251 VAL A N 1
ATOM 1928 C CA . VAL A 1 251 ? -0.430 -10.864 7.231 1.00 93.19 251 VAL A CA 1
ATOM 1929 C C . VAL A 1 251 ? -0.816 -10.810 5.751 1.00 93.19 251 VAL A C 1
ATOM 1931 O O . VAL A 1 251 ? -0.011 -10.390 4.920 1.00 93.19 251 VAL A O 1
ATOM 1934 N N . GLU A 1 252 ? -2.050 -11.201 5.443 1.00 94.12 252 GLU A N 1
ATOM 1935 C CA . GLU A 1 252 ? -2.685 -11.088 4.128 1.00 94.12 252 GLU A CA 1
ATOM 1936 C C . GLU A 1 252 ? -3.338 -9.705 3.969 1.00 94.12 252 GLU A C 1
ATOM 1938 O O . GLU A 1 252 ? -3.595 -9.028 4.960 1.00 94.12 252 GLU A O 1
ATOM 1943 N N . THR A 1 253 ? -3.624 -9.282 2.738 1.00 96.50 253 THR A N 1
ATOM 1944 C CA . THR A 1 253 ? -4.203 -7.957 2.408 1.00 96.50 253 THR A CA 1
ATOM 1945 C C . THR A 1 253 ? -3.354 -6.781 2.920 1.00 96.50 253 THR A C 1
ATOM 1947 O O . THR A 1 253 ? -3.833 -5.730 3.348 1.00 96.50 253 THR A O 1
ATOM 1950 N N . THR A 1 254 ? -2.037 -6.959 2.845 1.00 96.50 254 THR A N 1
ATOM 1951 C CA . THR A 1 254 ? -1.017 -5.958 3.194 1.00 96.50 254 THR A CA 1
ATOM 1952 C C . THR A 1 254 ? -0.444 -5.247 1.966 1.00 96.50 254 THR A C 1
ATOM 1954 O O . THR A 1 254 ? 0.532 -4.497 2.079 1.00 96.50 254 THR A O 1
ATOM 1957 N N . LEU A 1 255 ? -1.036 -5.491 0.791 1.00 95.56 255 LEU A N 1
ATOM 1958 C CA . LEU A 1 255 ? -0.789 -4.728 -0.430 1.00 95.56 255 LEU A CA 1
ATOM 1959 C C . LEU A 1 255 ? -0.997 -3.234 -0.165 1.00 95.56 255 LEU A C 1
ATOM 1961 O O . LEU A 1 255 ? -1.824 -2.858 0.655 1.00 95.56 255 LEU A O 1
ATOM 1965 N N . THR A 1 256 ? -0.262 -2.367 -0.852 1.00 94.69 256 THR A N 1
ATOM 1966 C CA . THR A 1 256 ? -0.539 -0.924 -0.837 1.00 94.69 256 THR A CA 1
ATOM 1967 C C . THR A 1 256 ? -1.344 -0.515 -2.061 1.00 94.69 256 THR A C 1
ATOM 1969 O O . THR A 1 256 ? -1.138 -1.035 -3.155 1.00 94.69 256 THR A O 1
ATOM 1972 N N . ILE A 1 257 ? -2.205 0.488 -1.938 1.00 94.44 257 ILE A N 1
ATOM 1973 C CA . ILE A 1 257 ? -2.842 1.138 -3.086 1.00 94.44 257 ILE A CA 1
ATOM 1974 C C . ILE A 1 257 ? -1.783 2.009 -3.787 1.00 94.44 257 ILE A C 1
ATOM 1976 O O . ILE A 1 257 ? -1.070 2.753 -3.103 1.00 94.44 257 ILE A O 1
ATOM 1980 N N . PRO A 1 258 ? -1.644 1.952 -5.127 1.00 95.75 258 PRO A N 1
ATOM 1981 C CA . PRO A 1 258 ? -2.578 1.352 -6.087 1.00 95.75 258 PRO A CA 1
ATOM 1982 C C . PRO A 1 258 ? -2.174 -0.025 -6.639 1.00 95.75 258 PRO A C 1
ATOM 1984 O O . PRO A 1 258 ? -2.616 -0.410 -7.717 1.00 95.75 258 PRO A O 1
ATOM 1987 N N . SER A 1 259 ? -1.343 -0.793 -5.934 1.00 97.00 259 SER A N 1
ATOM 1988 C CA . SER A 1 259 ? -0.933 -2.142 -6.363 1.00 97.00 259 SER A CA 1
ATOM 1989 C C . SER A 1 259 ? -2.081 -3.167 -6.355 1.00 97.00 259 SER A C 1
ATOM 1991 O O . SER A 1 259 ? -1.952 -4.291 -6.828 1.00 97.00 259 SER A O 1
ATOM 1993 N N . THR A 1 260 ? -3.235 -2.774 -5.839 1.00 97.00 260 THR A N 1
ATOM 1994 C CA . THR A 1 260 ? -4.493 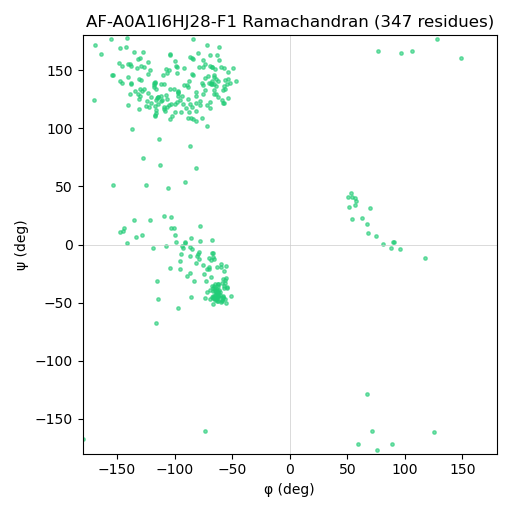-3.513 -5.883 1.00 97.00 260 THR A CA 1
ATOM 1995 C C . THR A 1 260 ? -5.276 -3.283 -7.184 1.00 97.00 260 THR A C 1
ATOM 1997 O O . THR A 1 260 ? -6.287 -3.946 -7.386 1.00 97.00 260 THR A O 1
ATOM 2000 N N . ALA A 1 261 ? -4.812 -2.415 -8.097 1.00 97.19 261 ALA A N 1
ATOM 2001 C CA . ALA A 1 261 ? -5.422 -2.217 -9.413 1.00 97.19 261 ALA A CA 1
ATOM 2002 C C . ALA A 1 261 ? -5.345 -3.494 -10.275 1.00 97.19 261 ALA A C 1
ATOM 2004 O O . ALA A 1 261 ? -4.275 -4.082 -10.452 1.00 97.19 261 ALA A O 1
ATOM 2005 N N . ALA A 1 262 ? -6.475 -3.918 -10.839 1.00 96.75 262 ALA A N 1
ATOM 2006 C CA . ALA A 1 262 ? -6.595 -5.194 -11.544 1.00 96.75 262 ALA A CA 1
ATOM 2007 C C . ALA A 1 262 ? -5.695 -5.311 -12.781 1.00 96.75 262 ALA A C 1
ATOM 2009 O O . ALA A 1 262 ? -5.049 -6.342 -12.970 1.00 96.75 262 ALA A O 1
ATOM 2010 N N . LYS A 1 263 ? -5.629 -4.265 -13.613 1.00 97.12 263 LYS A N 1
ATOM 2011 C CA . LYS A 1 263 ? -4.918 -4.289 -14.906 1.00 97.12 263 LYS A CA 1
ATOM 2012 C C . LYS A 1 263 ? -3.453 -3.853 -14.827 1.00 97.12 263 LYS A C 1
ATOM 2014 O O . LYS A 1 263 ? -2.792 -3.760 -15.859 1.00 97.12 263 LYS A O 1
ATOM 2019 N N . ALA A 1 264 ? -2.945 -3.546 -13.637 1.00 97.62 264 ALA A N 1
ATOM 2020 C CA . ALA A 1 264 ? -1.523 -3.305 -13.430 1.00 97.62 264 ALA A CA 1
ATOM 2021 C C . ALA A 1 264 ? -0.807 -4.602 -13.032 1.00 97.62 264 ALA A C 1
ATOM 2023 O O . ALA A 1 264 ? -1.402 -5.476 -12.403 1.00 97.62 264 ALA A O 1
ATOM 2024 N N . ILE A 1 265 ? 0.479 -4.703 -13.368 1.00 98.50 265 ILE A N 1
ATOM 2025 C CA . ILE A 1 265 ? 1.351 -5.790 -12.920 1.00 98.50 265 ILE A CA 1
ATOM 2026 C C . ILE A 1 265 ? 1.883 -5.426 -11.538 1.00 98.50 265 ILE A C 1
ATOM 2028 O O . ILE A 1 265 ? 2.738 -4.55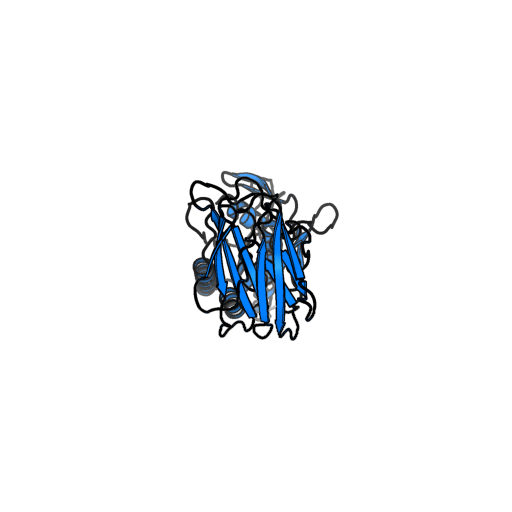4 -11.379 1.00 98.50 265 ILE A O 1
ATOM 2032 N N . THR A 1 266 ? 1.388 -6.105 -10.524 1.00 98.69 266 THR A N 1
ATOM 2033 C CA . THR A 1 266 ? 1.784 -5.938 -9.138 1.00 98.69 266 THR A CA 1
ATOM 2034 C C . THR A 1 266 ? 2.963 -6.834 -8.817 1.00 98.69 266 THR A C 1
ATOM 2036 O O . THR A 1 266 ? 2.912 -8.052 -8.992 1.00 98.69 266 THR A O 1
ATOM 2039 N N . VAL A 1 267 ? 4.026 -6.217 -8.312 1.00 98.81 267 VAL A N 1
ATOM 2040 C CA . VAL A 1 267 ? 5.329 -6.845 -8.120 1.00 98.81 267 VAL A CA 1
ATOM 2041 C C . VAL A 1 267 ? 5.672 -6.902 -6.637 1.00 98.81 267 VAL A C 1
ATOM 2043 O O . VAL A 1 267 ? 5.909 -5.869 -6.004 1.00 98.81 267 VAL A O 1
ATOM 2046 N N . GLY A 1 268 ? 5.722 -8.114 -6.090 1.00 98.50 268 GLY A N 1
ATOM 2047 C CA . GLY A 1 268 ? 6.284 -8.380 -4.768 1.00 98.50 268 GLY A CA 1
ATOM 2048 C C . GLY A 1 268 ? 7.805 -8.544 -4.796 1.00 98.50 268 GLY A C 1
ATOM 2049 O O . GLY A 1 268 ? 8.440 -8.518 -5.852 1.00 98.50 268 GLY A O 1
ATOM 2050 N N . ALA A 1 269 ? 8.405 -8.723 -3.622 1.00 98.56 269 ALA A N 1
ATOM 2051 C CA . ALA A 1 269 ? 9.849 -8.870 -3.467 1.00 98.56 269 ALA A CA 1
ATOM 2052 C C . ALA A 1 269 ? 10.236 -10.240 -2.906 1.00 98.56 269 ALA A C 1
ATOM 2054 O O . ALA A 1 269 ? 9.633 -10.727 -1.950 1.00 98.56 269 ALA A O 1
ATOM 2055 N N . TYR A 1 270 ? 11.316 -10.806 -3.435 1.00 98.56 270 TYR A N 1
ATOM 2056 C CA . TYR A 1 270 ? 11.998 -11.956 -2.843 1.00 98.56 270 TYR A CA 1
ATOM 2057 C C . TYR A 1 270 ? 13.497 -11.680 -2.665 1.00 98.56 270 TYR A C 1
ATOM 2059 O O . TYR A 1 270 ? 14.042 -10.698 -3.188 1.00 98.56 270 TYR A O 1
ATOM 2067 N N . ASN A 1 271 ? 14.162 -12.517 -1.873 1.00 98.19 271 ASN A N 1
ATOM 2068 C CA . ASN A 1 271 ? 15.602 -12.484 -1.680 1.00 98.19 271 ASN A CA 1
ATOM 2069 C C . ASN A 1 271 ? 16.298 -13.352 -2.733 1.00 98.19 271 ASN A C 1
ATOM 2071 O O . ASN A 1 271 ? 16.258 -14.575 -2.666 1.00 98.19 271 ASN A O 1
ATOM 2075 N N . GLY A 1 272 ? 16.991 -12.709 -3.675 1.00 96.38 272 GLY A N 1
ATOM 2076 C CA . GLY A 1 272 ? 17.681 -13.394 -4.771 1.00 96.38 272 GLY A CA 1
ATOM 2077 C C . GLY A 1 272 ? 18.865 -14.278 -4.365 1.00 96.38 272 GLY A C 1
ATOM 2078 O O . GLY A 1 272 ? 19.417 -14.953 -5.222 1.00 96.38 272 GLY A O 1
ATOM 2079 N N . ARG A 1 273 ? 19.299 -14.271 -3.094 1.00 95.88 273 ARG A N 1
ATOM 2080 C CA . ARG A 1 273 ? 20.404 -15.130 -2.626 1.00 95.88 273 ARG A CA 1
ATOM 2081 C C . ARG A 1 273 ? 19.955 -16.523 -2.193 1.00 95.88 273 ARG A C 1
ATOM 2083 O O . ARG A 1 273 ? 20.783 -17.425 -2.142 1.00 95.88 273 ARG A O 1
ATOM 2090 N N . ASN A 1 274 ? 18.698 -16.674 -1.793 1.00 96.94 274 ASN A N 1
ATOM 2091 C CA . ASN A 1 274 ? 18.183 -17.910 -1.202 1.00 96.94 274 ASN A CA 1
ATOM 2092 C C . ASN A 1 274 ? 16.725 -18.208 -1.586 1.00 96.94 274 ASN A C 1
ATOM 2094 O O . ASN A 1 274 ? 16.097 -19.049 -0.949 1.00 96.94 274 ASN A O 1
ATOM 2098 N N . ASP A 1 275 ? 16.188 -17.484 -2.570 1.00 96.31 275 ASP A N 1
ATOM 2099 C CA . ASP A 1 275 ? 14.834 -17.615 -3.113 1.00 96.31 275 ASP A CA 1
ATOM 2100 C C . ASP A 1 275 ? 13.701 -17.533 -2.077 1.00 96.31 275 ASP A C 1
ATOM 2102 O O . ASP A 1 275 ? 12.578 -17.978 -2.318 1.00 96.31 275 ASP A O 1
ATOM 2106 N N . SER A 1 276 ? 13.958 -16.922 -0.915 1.00 97.56 276 SER A N 1
ATOM 2107 C CA . SER A 1 276 ? 12.934 -16.741 0.112 1.00 97.56 276 SER A CA 1
ATOM 2108 C C . SER A 1 276 ? 12.097 -15.486 -0.132 1.00 97.56 276 SER A C 1
ATOM 2110 O O . SER A 1 276 ? 12.593 -14.458 -0.602 1.00 97.56 276 SER A O 1
ATOM 2112 N N . LEU A 1 277 ? 10.811 -15.536 0.227 1.00 96.56 277 LEU A N 1
ATOM 2113 C CA . LEU A 1 277 ? 9.945 -14.356 0.204 1.00 96.56 277 LEU A CA 1
ATOM 2114 C C . LEU A 1 277 ? 10.537 -13.254 1.095 1.00 96.56 277 LEU A C 1
ATOM 2116 O O . LEU A 1 277 ? 10.906 -13.501 2.248 1.00 96.56 277 LEU A O 1
ATOM 2120 N N . ALA A 1 278 ? 10.593 -12.020 0.591 1.00 97.38 278 ALA A N 1
ATOM 2121 C CA . ALA A 1 278 ? 11.014 -10.900 1.415 1.00 97.38 278 ALA A CA 1
ATOM 2122 C C . ALA A 1 278 ? 9.931 -10.622 2.461 1.00 97.38 278 ALA A C 1
ATOM 2124 O O . ALA A 1 278 ? 8.782 -10.353 2.119 1.00 97.38 278 ALA A O 1
ATOM 2125 N N . VAL A 1 279 ? 10.299 -10.661 3.742 1.00 95.50 279 VAL A N 1
ATOM 2126 C CA . VAL A 1 279 ? 9.349 -10.581 4.866 1.00 95.50 279 VAL A CA 1
ATOM 2127 C C . VAL A 1 279 ? 8.478 -9.316 4.813 1.00 95.50 279 VAL A C 1
ATOM 2129 O O . VAL A 1 279 ? 7.299 -9.377 5.154 1.00 95.50 279 VAL A O 1
ATOM 2132 N N . PHE A 1 280 ? 9.026 -8.207 4.308 1.00 94.81 280 PHE A N 1
ATOM 2133 C CA . PHE A 1 280 ? 8.310 -6.941 4.135 1.00 94.81 280 PHE A CA 1
ATOM 2134 C C . PHE A 1 280 ? 7.336 -6.921 2.946 1.00 94.81 280 PHE A C 1
ATOM 2136 O O . PHE A 1 280 ? 6.491 -6.032 2.895 1.00 94.81 280 PHE A O 1
ATOM 2143 N N . SER A 1 281 ? 7.454 -7.836 1.977 1.00 97.44 281 SER A N 1
ATOM 2144 C CA . SER A 1 281 ? 6.666 -7.804 0.739 1.00 97.44 281 SER A CA 1
ATOM 2145 C C . SER A 1 281 ? 5.174 -7.856 1.055 1.00 97.44 281 SER A C 1
ATOM 2147 O O . SER A 1 281 ? 4.719 -8.794 1.710 1.00 97.44 281 SER A O 1
ATOM 2149 N N . GLY A 1 282 ? 4.426 -6.863 0.569 1.00 96.88 282 GLY A N 1
ATOM 2150 C CA . GLY A 1 282 ? 2.972 -6.822 0.671 1.00 96.88 282 GLY A CA 1
ATOM 2151 C C . GLY A 1 282 ? 2.362 -8.067 0.040 1.00 96.88 282 GLY A C 1
ATOM 2152 O O . GLY A 1 282 ? 2.809 -8.508 -1.028 1.00 96.88 282 GLY A O 1
ATOM 2153 N N . ARG A 1 283 ? 1.380 -8.639 0.733 1.00 96.81 283 ARG A N 1
ATOM 2154 C CA . ARG A 1 283 ? 0.720 -9.902 0.398 1.00 96.81 283 ARG A CA 1
ATOM 2155 C C . ARG A 1 283 ? -0.740 -9.635 0.111 1.00 96.81 283 ARG A C 1
ATOM 2157 O O . ARG A 1 283 ? -1.359 -8.830 0.807 1.00 96.81 283 ARG A O 1
ATOM 2164 N N . GLY A 1 284 ? -1.265 -10.289 -0.915 1.00 95.88 284 GLY A N 1
ATOM 2165 C CA . GLY A 1 284 ? -2.695 -10.289 -1.163 1.00 95.88 284 GLY A CA 1
ATOM 2166 C C . GLY A 1 284 ? -3.446 -11.169 -0.171 1.00 95.88 284 GLY A C 1
ATOM 2167 O O . GLY A 1 284 ? -2.951 -11.447 0.907 1.00 95.88 284 GLY A O 1
ATOM 2168 N N . TYR A 1 285 ? -4.664 -11.581 -0.483 1.00 96.38 285 TYR A N 1
ATOM 2169 C CA . TYR A 1 285 ? -5.465 -11.111 -1.618 1.00 96.38 285 TYR A CA 1
ATOM 2170 C C . TYR A 1 285 ? -5.753 -9.603 -1.508 1.00 96.38 285 TYR A C 1
ATOM 2172 O O . TYR A 1 285 ? -5.460 -8.974 -0.497 1.00 96.38 285 TYR A O 1
ATOM 2180 N N . THR A 1 286 ? -6.293 -8.983 -2.554 1.00 95.06 286 THR A N 1
ATOM 2181 C CA . THR A 1 286 ? -7.026 -7.720 -2.339 1.00 95.06 286 THR A CA 1
ATOM 2182 C C . THR A 1 286 ? -8.250 -7.998 -1.454 1.00 95.06 286 THR A C 1
ATOM 2184 O O . THR A 1 286 ? -8.688 -9.147 -1.359 1.00 95.06 286 THR A O 1
ATOM 2187 N N . LYS A 1 287 ? -8.854 -6.971 -0.848 1.00 93.62 287 LYS A N 1
ATOM 2188 C CA . LYS A 1 287 ? -10.018 -7.149 0.038 1.00 93.62 287 LYS A CA 1
ATOM 2189 C C . LYS A 1 287 ? -11.186 -7.880 -0.646 1.00 93.62 287 LYS A C 1
ATOM 2191 O O . LYS A 1 287 ? -11.925 -8.612 0.003 1.00 93.62 287 LYS A O 1
ATOM 2196 N N . ASN A 1 288 ? -11.336 -7.731 -1.966 1.00 90.06 288 ASN A N 1
ATOM 2197 C CA . ASN A 1 288 ? -12.379 -8.410 -2.745 1.00 90.06 288 ASN A CA 1
ATOM 2198 C C . ASN A 1 288 ? -11.996 -9.833 -3.216 1.00 90.06 288 ASN A C 1
ATOM 2200 O O . ASN A 1 288 ? -12.744 -10.449 -3.972 1.00 90.06 288 ASN A O 1
ATOM 2204 N N . GLY A 1 289 ? -10.836 -10.352 -2.800 1.00 93.31 289 GLY A N 1
ATOM 2205 C CA . GLY A 1 289 ? -10.373 -11.700 -3.128 1.00 93.31 289 GLY A CA 1
ATOM 2206 C C . GLY A 1 289 ? -9.549 -11.819 -4.414 1.00 93.31 289 GLY A C 1
ATOM 2207 O O . GLY A 1 289 ? -9.141 -12.925 -4.760 1.00 93.31 289 GLY A O 1
ATOM 2208 N N . MET A 1 290 ? -9.252 -10.726 -5.130 1.00 96.06 290 MET A N 1
ATOM 2209 C CA . MET A 1 290 ? -8.361 -10.802 -6.297 1.00 96.06 290 MET A CA 1
ATOM 2210 C C . MET A 1 290 ? -6.932 -11.191 -5.888 1.00 96.06 290 MET A C 1
ATOM 2212 O O . MET A 1 290 ? -6.363 -10.613 -4.956 1.00 96.06 290 MET A O 1
ATOM 2216 N N . VAL A 1 291 ? -6.349 -12.155 -6.611 1.00 97.62 291 VAL A N 1
ATOM 2217 C CA . VAL A 1 291 ? -4.972 -12.631 -6.407 1.00 97.62 291 VAL A CA 1
ATOM 2218 C C . VAL A 1 291 ? -3.994 -11.534 -6.827 1.00 97.62 291 VAL A C 1
ATOM 2220 O O . VAL A 1 291 ? -3.960 -11.144 -7.990 1.00 97.62 291 VAL A O 1
ATOM 2223 N N . LYS A 1 292 ? -3.199 -11.051 -5.872 1.00 97.56 292 LYS A N 1
ATOM 2224 C CA . LYS A 1 292 ? -2.062 -10.138 -6.052 1.00 97.56 292 LYS A CA 1
ATOM 2225 C C . LYS A 1 292 ? -1.015 -10.461 -4.960 1.00 97.56 292 LYS A C 1
ATOM 2227 O O . LYS A 1 292 ? -1.406 -10.972 -3.911 1.00 97.56 292 LYS A O 1
ATOM 2232 N N . PRO A 1 293 ? 0.287 -10.162 -5.122 1.00 98.00 293 PRO A N 1
ATOM 2233 C CA . PRO A 1 293 ? 0.934 -9.671 -6.340 1.00 98.00 293 PRO A CA 1
ATOM 2234 C C . PRO A 1 293 ? 0.811 -10.670 -7.498 1.00 98.00 293 PRO A C 1
ATOM 2236 O O . PRO A 1 293 ? 0.584 -11.852 -7.263 1.00 98.00 293 PRO A O 1
ATOM 2239 N N . ASP A 1 294 ? 0.953 -10.200 -8.737 1.00 98.44 294 ASP A N 1
ATOM 2240 C CA . ASP A 1 294 ? 0.939 -11.087 -9.908 1.00 98.44 294 ASP A CA 1
ATOM 2241 C C . ASP A 1 294 ? 2.229 -11.909 -9.973 1.00 98.44 294 ASP A C 1
ATOM 2243 O O . ASP A 1 294 ? 2.204 -13.100 -10.270 1.00 98.44 294 ASP A O 1
ATOM 2247 N N . ILE A 1 295 ? 3.362 -11.267 -9.672 1.00 98.38 295 ILE A N 1
ATOM 2248 C CA . ILE A 1 295 ? 4.692 -11.880 -9.677 1.00 98.38 295 ILE A CA 1
ATOM 2249 C C . ILE A 1 295 ? 5.594 -11.263 -8.604 1.00 98.38 295 ILE A C 1
ATOM 2251 O O . ILE A 1 295 ? 5.291 -10.225 -8.014 1.00 98.38 295 ILE A O 1
ATOM 2255 N N . VAL A 1 296 ? 6.744 -11.892 -8.364 1.00 98.50 296 VAL A N 1
ATOM 2256 C CA . VAL A 1 296 ? 7.797 -11.378 -7.478 1.00 98.50 296 VAL A CA 1
ATOM 2257 C C . VAL A 1 296 ? 9.109 -11.215 -8.245 1.00 98.50 296 VAL A C 1
ATOM 2259 O O . VAL A 1 296 ? 9.380 -11.958 -9.184 1.00 98.50 296 VAL A O 1
ATOM 2262 N N . ALA A 1 297 ? 9.933 -10.250 -7.837 1.00 98.62 297 ALA A N 1
ATOM 2263 C CA . ALA A 1 297 ? 11.277 -10.030 -8.378 1.00 98.62 297 ALA A CA 1
ATOM 2264 C C . ALA A 1 297 ? 12.296 -9.770 -7.245 1.00 98.62 297 ALA A C 1
ATOM 2266 O O . ALA A 1 297 ? 11.884 -9.525 -6.102 1.00 98.62 297 ALA A O 1
ATOM 2267 N N . PRO A 1 298 ? 13.620 -9.834 -7.505 1.00 98.44 298 PRO A N 1
ATOM 2268 C CA . PRO A 1 298 ? 14.621 -9.575 -6.476 1.00 98.44 298 PRO A CA 1
ATOM 2269 C C . PRO A 1 298 ? 14.453 -8.174 -5.879 1.00 98.44 298 PRO A C 1
ATOM 2271 O O . PRO A 1 298 ? 14.514 -7.171 -6.585 1.00 98.44 298 PRO A O 1
ATOM 2274 N N . GLY A 1 299 ? 14.249 -8.098 -4.564 1.00 98.06 299 GLY A N 1
ATOM 2275 C CA . GLY A 1 299 ? 14.013 -6.831 -3.862 1.00 98.06 299 GLY A CA 1
ATOM 2276 C C . GLY A 1 299 ? 14.819 -6.660 -2.580 1.00 98.06 299 GLY A C 1
ATOM 2277 O O . GLY A 1 299 ? 14.587 -5.699 -1.853 1.00 98.06 299 GLY A O 1
ATOM 2278 N N . VAL A 1 300 ? 15.742 -7.575 -2.272 1.00 98.31 300 VAL A N 1
ATOM 2279 C CA . VAL A 1 300 ? 16.572 -7.542 -1.057 1.00 98.31 300 VAL A CA 1
ATOM 2280 C C . VAL A 1 300 ? 18.023 -7.256 -1.433 1.00 98.31 300 VAL A C 1
ATOM 2282 O O . VAL A 1 300 ? 18.602 -7.982 -2.232 1.00 98.31 300 VAL A O 1
ATOM 2285 N N . GLU A 1 301 ? 18.598 -6.204 -0.842 1.00 97.25 301 GLU A N 1
ATOM 2286 C CA . GLU A 1 301 ? 20.000 -5.790 -1.013 1.00 97.25 301 GLU A CA 1
ATOM 2287 C C . GLU A 1 301 ? 20.415 -5.600 -2.482 1.00 97.25 301 GLU A C 1
ATOM 2289 O O . GLU A 1 301 ? 21.492 -6.007 -2.915 1.00 97.25 301 GLU A O 1
ATOM 2294 N N . ILE A 1 302 ? 19.554 -4.940 -3.259 1.00 97.75 302 ILE A N 1
ATOM 2295 C CA . ILE A 1 302 ? 19.785 -4.693 -4.681 1.00 97.75 302 ILE A CA 1
ATOM 2296 C C . ILE A 1 302 ? 20.765 -3.535 -4.856 1.00 97.75 302 ILE A C 1
ATOM 2298 O O . ILE A 1 302 ? 20.498 -2.403 -4.436 1.00 97.75 302 ILE A O 1
ATOM 2302 N N . MET A 1 303 ? 21.894 -3.819 -5.503 1.00 97.31 303 MET A N 1
ATOM 2303 C CA . MET A 1 303 ? 22.879 -2.819 -5.901 1.00 97.31 303 MET A CA 1
ATOM 2304 C C . MET A 1 303 ? 22.399 -2.074 -7.149 1.00 97.31 303 MET A C 1
ATOM 2306 O O . MET A 1 303 ? 22.125 -2.688 -8.174 1.00 97.31 303 MET A O 1
ATOM 2310 N N . SER A 1 304 ? 22.310 -0.746 -7.078 1.00 97.56 304 SER A N 1
ATOM 2311 C CA . SER A 1 304 ? 21.974 0.101 -8.229 1.00 97.56 304 SER A CA 1
ATOM 2312 C C . SER A 1 304 ? 22.525 1.514 -8.041 1.00 97.56 304 SER A C 1
ATOM 2314 O O . SER A 1 304 ? 23.153 1.821 -7.027 1.00 97.56 304 SER A O 1
ATOM 2316 N N . THR A 1 305 ? 22.347 2.365 -9.045 1.00 96.00 305 THR A N 1
ATOM 2317 C CA . THR A 1 305 ? 22.898 3.716 -9.110 1.00 96.00 305 THR A CA 1
ATOM 2318 C C . THR A 1 305 ? 22.484 4.569 -7.910 1.00 96.00 305 THR A C 1
ATOM 2320 O O . THR A 1 305 ? 21.356 4.522 -7.411 1.00 96.00 305 THR A O 1
ATOM 2323 N N . SER A 1 306 ? 23.420 5.382 -7.428 1.00 94.50 306 SER A N 1
ATOM 2324 C CA . SER A 1 306 ? 23.195 6.323 -6.334 1.00 94.50 306 SER A CA 1
ATOM 2325 C C . SER A 1 306 ? 23.139 7.764 -6.843 1.00 94.50 306 SER A C 1
ATOM 2327 O O . SER A 1 306 ? 23.765 8.136 -7.838 1.00 94.50 306 SER A O 1
ATOM 2329 N N . SER A 1 307 ? 22.387 8.608 -6.138 1.00 88.88 307 SER A N 1
ATOM 2330 C CA . SER A 1 307 ? 22.376 10.050 -6.396 1.00 88.88 307 SER A CA 1
ATOM 2331 C C . SER A 1 307 ? 23.747 10.639 -6.062 1.00 88.88 307 SER A C 1
ATOM 2333 O O . SER A 1 307 ? 24.236 10.444 -4.953 1.00 88.88 307 SER A O 1
ATOM 2335 N N . GLY A 1 308 ? 24.330 11.402 -6.988 1.00 87.81 308 GLY A N 1
ATOM 2336 C CA . GLY A 1 308 ? 25.693 11.936 -6.852 1.00 87.81 308 GLY A CA 1
ATOM 2337 C C . GLY A 1 308 ? 26.788 11.031 -7.430 1.00 87.81 308 GLY A C 1
ATOM 2338 O O . GLY A 1 308 ? 27.955 11.396 -7.360 1.00 87.81 308 GLY A O 1
ATOM 2339 N N . GLY A 1 309 ? 26.420 9.896 -8.036 1.00 88.69 309 GLY A N 1
ATOM 2340 C CA . GLY A 1 309 ? 27.347 8.953 -8.663 1.00 88.69 309 GLY A CA 1
ATOM 2341 C C . GLY A 1 309 ? 27.553 7.674 -7.848 1.00 88.69 309 GLY A C 1
ATOM 2342 O O . GLY A 1 309 ? 27.170 7.584 -6.682 1.00 88.69 309 GLY A O 1
ATOM 2343 N N . GLY A 1 310 ? 28.150 6.667 -8.489 1.00 93.19 310 GLY A N 1
ATOM 2344 C CA . GLY A 1 310 ? 28.406 5.358 -7.887 1.00 93.19 310 GLY A CA 1
ATOM 2345 C C . GLY A 1 310 ? 27.148 4.508 -7.686 1.00 93.19 310 GLY A C 1
ATOM 2346 O O . GLY A 1 310 ? 26.108 4.737 -8.310 1.00 93.19 310 GLY A O 1
ATOM 2347 N N . TYR A 1 311 ? 27.263 3.519 -6.800 1.00 96.00 311 TYR A N 1
ATOM 2348 C CA . TYR A 1 311 ? 26.235 2.516 -6.530 1.00 96.00 311 TYR A CA 1
ATOM 2349 C C . TYR A 1 311 ? 25.943 2.406 -5.033 1.00 96.00 311 TYR A C 1
ATOM 2351 O O . TYR A 1 311 ? 26.784 2.715 -4.191 1.00 96.00 311 TYR A O 1
ATOM 2359 N N . THR A 1 312 ? 24.731 1.987 -4.689 1.00 96.38 312 THR A N 1
ATOM 2360 C CA . THR A 1 312 ? 24.308 1.739 -3.310 1.00 96.38 312 THR A CA 1
ATOM 2361 C C . THR A 1 312 ? 23.326 0.573 -3.257 1.00 96.38 312 THR A C 1
ATOM 2363 O O . THR A 1 312 ? 22.618 0.302 -4.230 1.00 96.38 312 THR A O 1
ATOM 2366 N N . MET A 1 313 ? 23.268 -0.111 -2.115 1.00 96.19 313 MET A N 1
ATOM 2367 C CA . MET A 1 313 ? 22.317 -1.197 -1.879 1.00 96.19 313 MET A CA 1
ATOM 2368 C C . MET A 1 313 ? 21.039 -0.670 -1.232 1.00 96.19 313 MET A C 1
ATOM 2370 O O . MET A 1 313 ? 21.085 0.151 -0.312 1.00 96.19 313 MET A O 1
ATOM 2374 N N . LYS A 1 314 ? 19.889 -1.151 -1.711 1.00 96.56 314 LYS A N 1
ATOM 2375 C CA . LYS A 1 314 ? 18.574 -0.891 -1.110 1.00 96.56 314 LYS A CA 1
ATOM 2376 C C . LYS A 1 314 ? 17.705 -2.142 -1.139 1.00 96.56 314 LYS A C 1
ATOM 2378 O O . LYS A 1 314 ? 17.875 -2.996 -2.004 1.00 96.56 314 LYS A O 1
ATOM 2383 N N . SER A 1 315 ? 16.752 -2.199 -0.214 1.00 96.50 315 SER A N 1
ATOM 2384 C CA . SER A 1 315 ? 15.737 -3.250 -0.141 1.00 96.50 315 SER A CA 1
ATOM 2385 C C . SER A 1 315 ? 14.335 -2.642 -0.188 1.00 96.50 315 SER A C 1
ATOM 2387 O O . SER A 1 315 ? 14.115 -1.544 0.326 1.00 96.50 315 SER A O 1
ATOM 2389 N N . GLY A 1 316 ? 13.395 -3.359 -0.795 1.00 96.12 316 GLY A N 1
ATOM 2390 C CA . GLY A 1 316 ? 11.988 -2.983 -0.904 1.00 96.12 316 GLY A CA 1
ATOM 2391 C C . GLY A 1 316 ? 11.354 -3.509 -2.189 1.00 96.12 316 GLY A C 1
ATOM 2392 O O . GLY A 1 316 ? 12.048 -3.764 -3.175 1.00 96.12 316 GLY A O 1
ATOM 2393 N N . THR A 1 317 ? 10.024 -3.597 -2.230 1.00 97.19 317 THR A N 1
ATOM 2394 C CA . THR A 1 317 ? 9.292 -3.908 -3.475 1.00 97.19 317 THR A CA 1
ATOM 2395 C C . THR A 1 317 ? 9.587 -2.890 -4.567 1.00 97.19 317 THR A C 1
ATOM 2397 O O . THR A 1 317 ? 9.666 -3.239 -5.733 1.00 97.19 317 THR A O 1
ATOM 2400 N N . SER A 1 318 ? 9.887 -1.651 -4.188 1.00 95.88 318 SER A N 1
ATOM 2401 C CA . SER A 1 318 ? 10.367 -0.605 -5.086 1.00 95.88 318 SER A CA 1
ATOM 2402 C C . SER A 1 318 ? 11.640 -0.933 -5.863 1.00 95.88 318 SER A C 1
ATOM 2404 O O . SER A 1 318 ? 11.878 -0.281 -6.876 1.00 95.88 318 SER A O 1
ATOM 2406 N N . MET A 1 319 ? 12.469 -1.864 -5.378 1.00 97.88 319 MET A N 1
ATOM 2407 C CA . MET A 1 319 ? 13.641 -2.380 -6.091 1.00 97.88 319 MET A CA 1
ATOM 2408 C C . MET A 1 319 ? 13.274 -3.591 -6.959 1.00 97.88 319 MET A C 1
ATOM 2410 O O . MET A 1 319 ? 13.896 -3.792 -7.992 1.00 97.88 319 MET A O 1
ATOM 2414 N N . ALA A 1 320 ? 12.235 -4.343 -6.591 1.00 98.56 320 ALA A N 1
ATOM 2415 C CA . ALA A 1 320 ? 11.713 -5.458 -7.378 1.00 98.56 320 ALA A CA 1
ATOM 2416 C C . ALA A 1 320 ? 10.939 -4.983 -8.627 1.00 98.56 320 ALA A C 1
ATOM 2418 O O . ALA A 1 320 ? 11.175 -5.465 -9.732 1.00 98.56 320 ALA A O 1
ATOM 2419 N N . THR A 1 321 ? 10.058 -3.987 -8.485 1.00 98.75 321 THR A N 1
ATOM 2420 C CA . THR A 1 321 ? 9.242 -3.418 -9.577 1.00 98.75 321 THR A CA 1
ATOM 2421 C C . THR A 1 321 ? 10.033 -3.000 -10.827 1.00 98.75 321 THR A C 1
ATOM 2423 O O . THR A 1 321 ? 9.597 -3.341 -11.931 1.00 98.75 321 THR A O 1
ATOM 2426 N N . PRO A 1 322 ? 11.195 -2.321 -10.730 1.00 98.62 322 PRO A N 1
ATOM 2427 C CA . PRO A 1 322 ? 11.944 -1.919 -11.918 1.00 98.62 322 PRO A CA 1
ATOM 2428 C C . PRO A 1 322 ? 12.588 -3.087 -12.675 1.00 98.62 322 PRO A C 1
ATOM 2430 O O . PRO A 1 322 ? 12.819 -2.936 -13.873 1.00 98.62 322 PRO A O 1
ATOM 2433 N N . PHE A 1 323 ? 12.819 -4.253 -12.050 1.00 98.38 323 PHE A N 1
ATOM 2434 C CA . PHE A 1 323 ? 13.218 -5.452 -12.803 1.00 98.38 323 PHE A CA 1
ATOM 2435 C C . PHE A 1 323 ? 12.118 -5.866 -13.779 1.00 98.38 323 PHE A C 1
ATOM 2437 O O . PHE A 1 323 ? 12.375 -6.066 -14.964 1.00 98.38 323 PHE A O 1
ATOM 2444 N N . VAL A 1 324 ? 10.880 -5.937 -13.283 1.00 98.75 324 VAL A N 1
ATOM 2445 C CA . VAL A 1 324 ? 9.707 -6.287 -14.093 1.00 98.75 324 VAL A CA 1
ATOM 2446 C C . VAL A 1 324 ? 9.420 -5.208 -15.132 1.00 98.75 324 VAL A C 1
ATOM 2448 O O . VAL A 1 324 ? 9.130 -5.532 -16.277 1.00 98.75 324 VAL A O 1
ATOM 2451 N N . THR A 1 325 ? 9.567 -3.932 -14.771 1.00 98.75 325 THR A N 1
ATOM 2452 C CA . THR A 1 325 ? 9.369 -2.827 -15.723 1.00 98.75 325 THR A CA 1
ATOM 2453 C C . THR A 1 325 ? 10.381 -2.896 -16.866 1.00 98.75 325 THR A C 1
ATOM 2455 O O . THR A 1 325 ? 10.007 -2.760 -18.028 1.00 98.75 325 THR A O 1
ATOM 2458 N N . GLY A 1 326 ? 11.658 -3.149 -16.563 1.00 98.56 326 GLY A N 1
ATOM 2459 C CA . GLY A 1 326 ? 12.675 -3.336 -17.595 1.00 98.56 326 GLY A CA 1
ATOM 2460 C C . GLY A 1 326 ? 12.417 -4.581 -18.449 1.00 98.56 326 GLY A C 1
ATOM 2461 O O . GLY A 1 326 ? 12.557 -4.521 -19.666 1.00 98.56 326 GLY A O 1
ATOM 2462 N N . ALA A 1 327 ? 11.959 -5.684 -17.849 1.00 98.44 327 ALA A N 1
ATOM 2463 C CA . ALA A 1 327 ? 11.563 -6.877 -18.597 1.00 98.44 327 ALA A CA 1
ATOM 2464 C C . ALA A 1 327 ? 10.368 -6.601 -19.528 1.00 98.44 327 ALA A C 1
ATOM 2466 O O . ALA A 1 327 ? 10.375 -7.039 -20.676 1.00 98.44 327 ALA A O 1
ATOM 2467 N N . ALA A 1 328 ? 9.381 -5.820 -19.078 1.00 98.00 328 ALA A N 1
ATOM 2468 C CA . ALA A 1 328 ? 8.271 -5.373 -19.913 1.00 98.00 328 ALA A CA 1
ATOM 2469 C C . ALA A 1 328 ? 8.763 -4.533 -21.102 1.00 98.00 328 ALA A C 1
ATOM 2471 O O . ALA A 1 328 ? 8.298 -4.748 -22.216 1.00 98.00 328 ALA A O 1
ATOM 2472 N N . ALA A 1 329 ? 9.740 -3.642 -20.900 1.00 97.75 329 ALA A N 1
ATOM 2473 C CA . ALA A 1 329 ? 10.344 -2.872 -21.988 1.00 97.75 329 ALA A CA 1
ATOM 2474 C C . ALA A 1 329 ? 11.051 -3.769 -23.024 1.00 97.75 329 ALA A C 1
ATOM 2476 O O . ALA A 1 329 ? 10.869 -3.570 -24.222 1.00 97.75 329 ALA A O 1
ATOM 2477 N N . LEU A 1 330 ? 11.792 -4.795 -22.587 1.00 97.81 330 LEU A N 1
ATOM 2478 C CA . LEU A 1 330 ? 12.416 -5.768 -23.498 1.00 97.81 330 LEU A CA 1
ATOM 2479 C C . LEU A 1 330 ? 11.377 -6.596 -24.272 1.00 97.81 330 LEU A C 1
ATOM 2481 O O . LEU A 1 330 ? 11.541 -6.851 -25.463 1.00 97.81 330 LEU A O 1
ATOM 2485 N N . LEU A 1 331 ? 10.288 -7.006 -23.614 1.00 96.75 331 LEU A N 1
ATOM 2486 C CA . LEU A 1 331 ? 9.187 -7.713 -24.275 1.00 96.75 331 LEU A CA 1
ATOM 2487 C C . LEU A 1 331 ? 8.466 -6.822 -25.291 1.00 96.75 331 LEU A C 1
ATOM 2489 O O . LEU A 1 331 ? 8.056 -7.312 -26.340 1.00 96.75 331 LEU A O 1
ATOM 2493 N N . MET A 1 332 ? 8.334 -5.524 -25.005 1.00 94.88 332 MET A N 1
ATOM 2494 C CA . MET A 1 332 ? 7.808 -4.548 -25.960 1.00 94.88 332 MET A CA 1
ATOM 2495 C C . MET A 1 332 ? 8.735 -4.382 -27.163 1.00 94.88 332 MET A C 1
ATOM 2497 O O . MET A 1 332 ? 8.236 -4.407 -28.279 1.00 94.88 332 MET A O 1
ATOM 2501 N N . GLU A 1 333 ? 10.055 -4.268 -26.968 1.00 94.62 333 GLU A N 1
ATOM 2502 C CA . GLU A 1 333 ? 11.032 -4.225 -28.072 1.00 94.62 333 GLU A CA 1
ATOM 2503 C C . GLU A 1 333 ? 10.891 -5.458 -28.976 1.00 94.62 333 GLU A C 1
ATOM 2505 O O . GLU A 1 333 ? 10.791 -5.335 -30.198 1.00 94.62 333 GLU A O 1
ATOM 2510 N N . TRP A 1 334 ? 10.811 -6.647 -28.372 1.00 93.62 334 TRP A N 1
ATOM 2511 C CA . TRP A 1 334 ? 10.627 -7.894 -29.109 1.00 93.62 334 TRP A CA 1
ATOM 2512 C C . TRP A 1 334 ? 9.290 -7.935 -29.862 1.00 93.62 334 TRP A C 1
ATOM 2514 O O . TRP A 1 334 ? 9.264 -8.235 -31.054 1.00 93.62 334 TRP A O 1
ATOM 2524 N N . GLY A 1 335 ? 8.182 -7.605 -29.192 1.00 88.56 335 GLY A N 1
ATOM 2525 C CA . GLY A 1 335 ? 6.841 -7.650 -29.777 1.00 88.56 335 GLY A CA 1
ATOM 2526 C C . GLY A 1 335 ? 6.609 -6.607 -30.874 1.00 88.56 335 GLY A C 1
ATOM 2527 O O . GLY A 1 335 ? 5.939 -6.902 -31.862 1.00 88.56 335 GLY A O 1
ATOM 2528 N N . ASP A 1 336 ? 7.189 -5.411 -30.737 1.00 78.44 336 ASP A N 1
ATOM 2529 C CA . ASP A 1 336 ? 7.094 -4.342 -31.740 1.00 78.44 336 ASP A CA 1
ATOM 2530 C C . ASP A 1 336 ? 7.946 -4.668 -32.984 1.00 78.44 336 ASP A C 1
ATOM 2532 O O . ASP A 1 336 ? 7.559 -4.356 -34.111 1.00 78.44 336 ASP A O 1
ATOM 2536 N N . GLY A 1 337 ? 9.062 -5.388 -32.805 1.00 61.66 337 GLY A N 1
ATOM 2537 C CA . GLY A 1 337 ? 9.928 -5.845 -33.896 1.00 61.66 337 GLY A CA 1
ATOM 2538 C C . GLY A 1 337 ? 9.314 -6.919 -34.806 1.00 61.66 337 GLY A C 1
ATOM 2539 O O . GLY A 1 337 ? 9.640 -6.973 -35.994 1.00 61.66 337 GLY A O 1
ATOM 2540 N N . VAL A 1 338 ? 8.387 -7.746 -34.305 1.00 50.03 338 VAL A N 1
ATOM 2541 C CA . VAL A 1 338 ? 7.773 -8.852 -35.076 1.00 50.03 338 VAL A CA 1
ATOM 2542 C C . VAL A 1 338 ? 6.828 -8.354 -36.186 1.00 50.03 338 VAL A C 1
ATOM 2544 O O . VAL A 1 338 ? 6.616 -9.064 -37.168 1.00 50.03 338 VAL A O 1
ATOM 2547 N N . PHE A 1 339 ? 6.336 -7.110 -36.131 1.00 44.50 339 PHE A N 1
ATOM 2548 C CA . PHE A 1 339 ? 5.513 -6.534 -37.211 1.00 44.50 339 PHE A CA 1
ATOM 2549 C C . PHE A 1 339 ? 6.311 -5.860 -38.340 1.00 44.50 339 PHE A C 1
ATOM 2551 O O . PHE A 1 339 ? 5.747 -5.574 -39.394 1.00 44.50 339 PHE A O 1
ATOM 2558 N N . LEU A 1 340 ? 7.623 -5.659 -38.174 1.00 40.91 340 LEU A N 1
ATOM 2559 C CA . LEU A 1 340 ? 8.485 -5.080 -39.214 1.00 40.91 340 LEU A CA 1
ATOM 2560 C C . LEU A 1 340 ? 9.183 -6.133 -40.095 1.00 40.91 340 LEU A C 1
ATOM 2562 O O . LEU A 1 340 ? 9.854 -5.767 -41.055 1.00 40.91 340 LEU A O 1
ATOM 2566 N N . MET A 1 341 ? 8.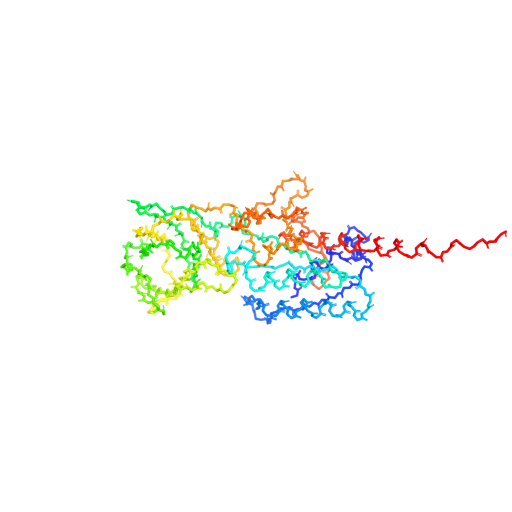988 -7.433 -39.838 1.00 43.16 341 MET A N 1
ATOM 2567 C CA . MET A 1 341 ? 9.578 -8.523 -40.637 1.00 43.16 341 MET A CA 1
ATOM 2568 C C . MET A 1 341 ? 8.628 -9.184 -41.655 1.00 43.16 341 MET A C 1
ATOM 2570 O O . MET A 1 341 ? 8.965 -10.220 -42.216 1.00 43.16 341 MET A O 1
ATOM 2574 N N . THR A 1 342 ? 7.473 -8.588 -41.978 1.00 42.12 342 THR A N 1
ATOM 2575 C CA . THR A 1 342 ? 6.605 -9.064 -43.083 1.00 42.12 342 THR A CA 1
ATOM 2576 C C . THR A 1 342 ? 6.303 -7.976 -44.117 1.00 42.12 342 THR A C 1
ATOM 2578 O O . THR A 1 342 ? 5.167 -7.725 -44.494 1.00 42.12 342 THR A O 1
ATOM 2581 N N . SER A 1 343 ? 7.345 -7.314 -44.619 1.00 43.03 343 SER A N 1
ATOM 2582 C CA . SER A 1 343 ? 7.302 -6.643 -45.932 1.00 43.03 343 SER A CA 1
ATOM 2583 C C . SER A 1 343 ? 8.706 -6.550 -46.534 1.00 43.03 343 SER A C 1
ATOM 2585 O O . SER A 1 343 ? 9.183 -5.486 -46.911 1.00 43.03 343 SER A O 1
ATOM 2587 N N . GLY A 1 344 ? 9.399 -7.689 -46.574 1.00 43.72 344 GLY A N 1
ATOM 2588 C CA . GLY A 1 344 ? 10.782 -7.757 -47.042 1.00 43.72 344 GLY A CA 1
ATOM 2589 C C . GLY A 1 344 ? 11.172 -9.047 -47.748 1.00 43.72 344 GLY A C 1
ATOM 2590 O O . GLY A 1 344 ? 12.352 -9.219 -48.012 1.00 43.72 344 GLY A O 1
ATOM 2591 N N . ASP A 1 345 ? 10.225 -9.927 -48.089 1.00 45.97 345 ASP A N 1
ATOM 2592 C CA . ASP A 1 345 ? 10.478 -10.928 -49.127 1.00 45.97 345 ASP A CA 1
ATOM 2593 C C . ASP A 1 345 ? 10.152 -10.304 -50.485 1.00 45.97 345 ASP A C 1
ATOM 2595 O O . ASP A 1 345 ? 9.056 -10.429 -51.031 1.00 45.97 345 ASP A O 1
ATOM 2599 N N . SER A 1 346 ? 11.138 -9.600 -51.033 1.00 35.00 346 SER A N 1
ATOM 2600 C CA . SER A 1 346 ? 11.223 -9.369 -52.468 1.00 35.00 346 SER A CA 1
ATOM 2601 C C . SER A 1 346 ? 12.498 -10.014 -52.977 1.00 35.00 346 SER A C 1
ATOM 2603 O O . SER A 1 346 ? 13.610 -9.581 -52.677 1.00 35.00 346 SER A O 1
ATOM 2605 N N . ALA A 1 347 ? 12.292 -11.062 -53.762 1.00 39.56 347 ALA A N 1
ATOM 2606 C CA . ALA A 1 347 ? 13.292 -11.755 -54.538 1.00 39.56 347 ALA A CA 1
ATOM 2607 C C . ALA A 1 347 ? 14.199 -10.797 -55.329 1.00 39.56 347 ALA A C 1
ATOM 2609 O O . ALA A 1 347 ? 13.712 -9.878 -55.982 1.00 39.56 347 ALA A O 1
ATOM 2610 N N . SER A 1 348 ? 15.494 -11.101 -55.401 1.00 33.38 348 SER A N 1
ATOM 2611 C CA . SER A 1 348 ? 16.179 -11.266 -56.691 1.00 33.38 348 SER A CA 1
ATOM 2612 C C . SER A 1 348 ? 17.583 -11.856 -56.516 1.00 33.38 348 SER A C 1
ATOM 2614 O O . SER A 1 348 ? 18.383 -11.341 -55.747 1.00 33.38 348 SER A O 1
ATOM 2616 N N . LYS A 1 349 ? 17.769 -12.972 -57.234 1.00 38.75 349 LYS A N 1
ATOM 2617 C CA . LYS A 1 349 ? 18.966 -13.549 -57.875 1.00 38.75 349 LYS A CA 1
ATOM 2618 C C . LYS A 1 349 ? 20.359 -13.247 -57.329 1.00 38.75 349 LYS A C 1
ATOM 2620 O O . LYS A 1 349 ? 20.797 -12.083 -57.420 1.00 38.75 349 LYS A O 1
#

Nearest PDB structures (foldseek):
  4i0w-assembly2_D  TM=9.479E-01  e=2.551E-34  Clostridium perfringens
  4i0w-assembly1_B  TM=9.490E-01  e=1.348E-33  Clostridium perfringens
  6mw4-assembly1_A  TM=8.777E-01  e=4.279E-25  Clostridioides difficile R20291
  3afg-assembly2_B  TM=3.718E-01  e=3.405E-07  Thermococcus kodakarensis
  2df7-assembly1_N  TM=1.814E-01  e=1.847E-01  Infectious bursal disease virus

Foldseek 3Di:
DFLVQFLCQQQANLCVVPVRPSHHLQVPDDDDDDDFDDPDAQDDGDLVSVLVVLVVQLVVCVVVVHADQAFAADFKAPDQLACQDPSLVSVLVCLPRDNYAYFYEQFQALQLQFKAKDFQDQPDKDKWKWFADPPQAKWKKKKKDQPPWAWWKWKADQVRWIQPTHHDDADWDWGADPQWIKIWHWDDADPRGNIIIIMIMIHGHDPDRHGRGDMMMIIIGGDHGDTGIMMMGIIGPPNGDSRTHIPDGDSEQQGGPPLSRPRHQYEWEAAPVPRHGDSRTHHYDRPNRNHDNPYYAHFAQRWGFGPVGDIGTHGGSSSGRSSVSSVSSVVSVVVVVVVVPPPPPDDDD

Mean predicted aligned error: 6.01 Å